Protein AF-A0A7S3GRZ5-F1 (afdb_monomer)

Organism: NCBI:txid89044

Sequence (220 aa):
MDITAHYLSSVPCAICAACLVFRLYGMKDIEGNQFLSKWFHVKDWVESEAEKVGRIVNRDTIMLVISAVIVLHIYVHTWALKNLVPRWTDVHDKHDEEVDYQTTSEHIPCNWFNANPIHVLRSKYMFEHKSPVVAYVVGREYLLQPVPELGCYYDMADTLLARKQGGHDKVQETWSDQLGLVRDSFHELKTDVLEKFGRPQSISGNSPDSPKSVDSAAKV

Foldseek 3Di:
DDPVVLLVVLQVVLVVQLVVLVVVLVCPVPPPPVPVVVVDPCVPVCVVVVVVVVVVDDPVCSVVVSVVSSVVSSVVSVVCVVPVVVVPDPPPPDPDPPDDLLVVLQQDLDDPQQCDVVNQCCQCPPVNPPDGAHHDDPPVSCPGDADVVRSHNHDPVVNVVCCVVVVVVVVVVVVVVVVVVVVVVVVVVVVVCCVVVDDPPPPPDDDDDDDDDDDDDDDD

pLDDT: mean 82.56, std 13.8, range [50.22, 97.75]

Mean predicted aligned error: 14.03 Å

Radius of gyration: 38.88 Å; Cα contacts (8 Å, |Δi|>4): 116; chains: 1; bounding 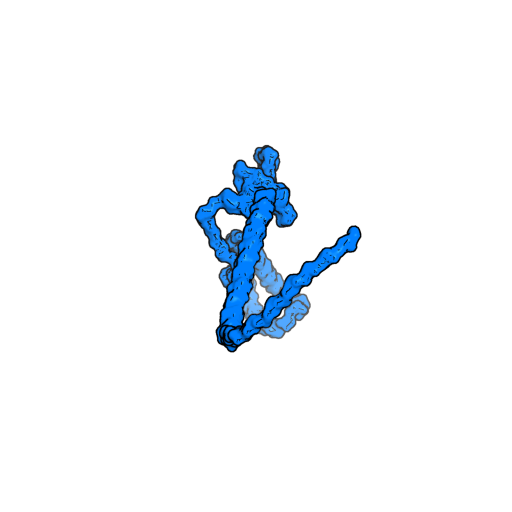box: 103×75×87 Å

Secondary structure (DSSP, 8-state):
--HHHHHHTHHHHHHHHHHHHHHHHHGGGSS-THHHHHH-S-HHHHHHHHHHHHHH--TTHHHHHHHHHHHHHHHHHHHHHHHTHHHH--------TTS-HHHHHHH-S--HHHH-HHHHHHHHHTS--SSPPPPP-TT-GGG---BGGGTB---HHHHHHHHHHHHHHHHHHHHHHHHHHHHHHHHHHHHHHHHHT----------PPPPP--------

Structure (mmCIF, N/CA/C/O backbone):
data_AF-A0A7S3GRZ5-F1
#
_entry.id   AF-A0A7S3GRZ5-F1
#
loop_
_atom_site.group_PDB
_atom_site.id
_atom_site.type_symbol
_atom_site.label_atom_id
_atom_site.label_alt_id
_atom_site.label_comp_id
_atom_site.label_asym_id
_atom_site.label_entity_id
_atom_site.label_seq_id
_atom_site.pdbx_PDB_ins_code
_atom_site.Cartn_x
_atom_site.Cartn_y
_atom_site.Cartn_z
_atom_site.occupancy
_atom_site.B_iso_or_equiv
_atom_site.auth_seq_id
_atom_site.auth_comp_id
_atom_site.auth_asym_id
_atom_site.auth_atom_id
_atom_site.pdbx_PDB_model_num
ATOM 1 N N . MET A 1 1 ? -5.067 2.971 1.620 1.00 53.31 1 MET A N 1
ATOM 2 C CA . MET A 1 1 ? -3.644 3.114 1.227 1.00 53.31 1 MET A CA 1
ATOM 3 C C . MET A 1 1 ? -3.525 4.306 0.303 1.00 53.31 1 MET A C 1
ATOM 5 O O . MET A 1 1 ? -4.340 4.423 -0.606 1.00 53.31 1 MET A O 1
ATOM 9 N N . ASP A 1 2 ? -2.537 5.170 0.521 1.00 76.88 2 ASP A N 1
ATOM 10 C CA . ASP A 1 2 ? -2.357 6.361 -0.305 1.00 76.88 2 ASP A CA 1
ATOM 11 C C . ASP A 1 2 ? -1.919 5.974 -1.718 1.00 76.88 2 ASP A C 1
ATOM 13 O O . ASP A 1 2 ? -0.801 5.507 -1.942 1.00 76.88 2 ASP A O 1
ATOM 17 N N . ILE A 1 3 ? -2.796 6.213 -2.693 1.00 81.50 3 ILE A N 1
ATOM 18 C CA . ILE A 1 3 ? -2.521 6.052 -4.129 1.00 81.50 3 ILE A CA 1
ATOM 19 C C . ILE A 1 3 ? -1.206 6.759 -4.510 1.00 81.50 3 ILE A C 1
ATOM 21 O O . ILE A 1 3 ? -0.409 6.247 -5.297 1.00 81.50 3 ILE A O 1
ATOM 25 N N . THR A 1 4 ? -0.938 7.908 -3.891 1.00 83.50 4 THR A N 1
ATOM 26 C CA . THR A 1 4 ? 0.296 8.683 -4.052 1.00 83.50 4 THR A CA 1
ATOM 27 C C . THR A 1 4 ? 1.544 7.899 -3.648 1.00 83.50 4 THR A C 1
ATOM 29 O O . THR A 1 4 ? 2.541 7.941 -4.365 1.00 83.50 4 THR A O 1
ATOM 32 N N . ALA A 1 5 ? 1.499 7.141 -2.548 1.00 85.94 5 ALA A N 1
ATOM 33 C CA . ALA A 1 5 ? 2.634 6.338 -2.097 1.00 85.94 5 ALA A CA 1
ATOM 34 C C . ALA A 1 5 ? 2.968 5.219 -3.098 1.00 85.94 5 ALA A C 1
ATOM 36 O O . ALA A 1 5 ? 4.142 4.965 -3.362 1.00 85.94 5 ALA A O 1
ATOM 37 N N . HIS A 1 6 ? 1.949 4.612 -3.719 1.00 85.94 6 HIS A N 1
ATOM 38 C CA . HIS A 1 6 ? 2.141 3.605 -4.771 1.00 85.94 6 HIS A CA 1
ATOM 39 C C . HIS A 1 6 ? 2.755 4.187 -6.052 1.00 85.94 6 HIS A C 1
ATOM 41 O O . HIS A 1 6 ? 3.512 3.506 -6.741 1.00 85.94 6 HIS A O 1
ATOM 47 N N . TYR A 1 7 ? 2.458 5.445 -6.387 1.00 88.94 7 TYR A N 1
ATOM 48 C CA . TYR A 1 7 ? 3.128 6.114 -7.504 1.00 88.94 7 TYR A CA 1
ATOM 49 C C . TYR A 1 7 ? 4.560 6.521 -7.146 1.00 88.94 7 TYR A C 1
ATOM 51 O O . TYR A 1 7 ? 5.465 6.339 -7.960 1.00 88.94 7 TYR A O 1
ATOM 59 N N . LEU A 1 8 ? 4.800 7.004 -5.924 1.00 90.38 8 LEU A N 1
ATOM 60 C CA . LEU A 1 8 ? 6.142 7.369 -5.461 1.00 90.38 8 LEU A CA 1
ATOM 61 C C . LEU A 1 8 ? 7.089 6.164 -5.392 1.00 90.38 8 LEU A C 1
ATOM 63 O O . LEU A 1 8 ? 8.269 6.304 -5.713 1.00 90.38 8 LEU A O 1
ATOM 67 N N . SER A 1 9 ? 6.584 4.973 -5.056 1.00 91.50 9 SER A N 1
ATOM 68 C CA . SER A 1 9 ? 7.396 3.751 -5.044 1.00 91.50 9 SER A CA 1
ATOM 69 C C . SER A 1 9 ? 7.837 3.286 -6.440 1.00 91.50 9 SER A C 1
ATOM 71 O O . SER A 1 9 ? 8.796 2.522 -6.535 1.00 91.50 9 SER A O 1
ATOM 73 N N . SER A 1 10 ? 7.227 3.793 -7.523 1.00 93.94 10 SER A N 1
ATOM 74 C CA . SER A 1 10 ? 7.633 3.470 -8.902 1.00 93.94 10 SER A CA 1
ATOM 75 C C . SER A 1 10 ? 8.933 4.164 -9.350 1.00 93.94 10 SER A C 1
ATOM 77 O O . SER A 1 10 ? 9.607 3.723 -10.282 1.00 93.94 10 SER A O 1
ATOM 79 N N . VAL A 1 11 ? 9.326 5.253 -8.681 1.00 93.94 11 VAL A N 1
ATOM 80 C CA . VAL A 1 11 ? 10.541 6.017 -9.012 1.00 93.94 11 VAL A CA 1
ATOM 81 C C . VAL A 1 11 ? 11.829 5.232 -8.716 1.00 93.94 11 VAL A C 1
ATOM 83 O O . VAL A 1 11 ? 12.646 5.092 -9.630 1.00 93.94 11 VAL A O 1
ATOM 86 N N . PRO A 1 12 ? 12.054 4.677 -7.505 1.00 96.31 12 PRO A N 1
ATOM 87 C CA . PRO A 1 12 ? 13.279 3.927 -7.225 1.00 96.31 12 PRO A CA 1
ATOM 88 C C . PRO A 1 12 ? 13.433 2.686 -8.113 1.00 96.31 12 PRO A C 1
ATOM 90 O O . PRO A 1 12 ? 14.546 2.397 -8.551 1.00 96.31 12 PRO A O 1
ATOM 93 N N . CYS A 1 13 ? 12.347 1.982 -8.455 1.00 95.56 13 CYS A N 1
ATOM 94 C CA . CYS A 1 13 ? 12.447 0.823 -9.345 1.00 95.56 13 CYS A CA 1
ATOM 95 C C . CYS A 1 13 ? 12.766 1.220 -10.796 1.00 95.56 13 CYS A C 1
ATOM 97 O O . CYS A 1 13 ? 13.568 0.541 -11.442 1.00 95.56 13 CYS A O 1
ATOM 99 N N . ALA A 1 14 ? 12.254 2.358 -11.281 1.00 95.81 14 ALA A N 1
ATOM 100 C CA . ALA A 1 14 ? 12.641 2.904 -12.581 1.00 95.81 14 ALA A CA 1
ATOM 101 C C . ALA A 1 14 ? 14.131 3.297 -12.623 1.00 95.81 14 ALA A C 1
ATOM 103 O O . ALA A 1 14 ? 14.812 3.028 -13.615 1.00 95.81 14 ALA A O 1
ATOM 104 N N . ILE A 1 15 ? 14.667 3.859 -11.531 1.00 95.38 15 ILE A N 1
ATOM 105 C CA . ILE A 1 15 ? 16.103 4.158 -11.400 1.00 95.38 15 ILE A CA 1
ATOM 106 C C . ILE A 1 15 ? 16.929 2.865 -11.425 1.00 95.38 15 ILE A C 1
ATOM 108 O O . ILE A 1 15 ? 17.913 2.785 -12.157 1.00 95.38 15 ILE A O 1
ATOM 112 N N . CYS A 1 16 ? 16.521 1.818 -10.699 1.00 95.25 16 CYS A N 1
ATOM 113 C CA . CYS A 1 16 ? 17.206 0.524 -10.755 1.00 95.25 16 CYS A CA 1
ATOM 114 C C . CYS A 1 16 ? 17.196 -0.079 -12.170 1.00 95.25 16 CYS A C 1
ATOM 116 O O . CYS A 1 16 ? 18.225 -0.584 -12.622 1.00 95.25 16 CYS A O 1
ATOM 118 N N . ALA A 1 17 ? 16.075 0.015 -12.894 1.00 93.62 17 ALA A N 1
ATOM 119 C CA . ALA A 1 17 ? 15.980 -0.430 -14.285 1.00 93.62 17 ALA A CA 1
ATOM 120 C C . ALA A 1 17 ? 16.931 0.357 -15.207 1.00 93.62 17 ALA A C 1
ATOM 122 O O . ALA A 1 17 ? 17.642 -0.239 -16.018 1.00 93.62 17 ALA A O 1
ATOM 123 N N . ALA A 1 18 ? 17.021 1.677 -15.031 1.00 94.75 18 ALA A N 1
ATOM 124 C CA . ALA A 1 18 ? 17.989 2.522 -15.728 1.00 94.75 18 ALA A CA 1
ATOM 125 C C . ALA A 1 18 ? 19.443 2.125 -15.435 1.00 94.75 18 ALA A C 1
ATOM 127 O O . ALA A 1 18 ? 20.248 1.993 -16.359 1.00 94.75 18 ALA A O 1
ATOM 128 N N . CYS A 1 19 ? 19.780 1.880 -14.164 1.00 94.44 19 CYS A N 1
ATOM 129 C CA . CYS A 1 19 ? 21.110 1.419 -13.768 1.00 94.44 19 CYS A CA 1
ATOM 130 C C . CYS A 1 19 ? 21.457 0.064 -14.395 1.00 94.44 19 CYS A C 1
ATOM 132 O O . CYS A 1 19 ? 22.605 -0.144 -14.789 1.00 94.44 19 CYS A O 1
ATOM 134 N N . LEU A 1 20 ? 20.483 -0.844 -14.522 1.00 90.62 20 LEU A N 1
ATOM 135 C CA . LEU A 1 20 ? 20.681 -2.117 -15.214 1.00 90.62 20 LEU A CA 1
ATOM 136 C C . LEU A 1 20 ? 20.999 -1.899 -16.694 1.00 90.62 20 LEU A C 1
ATOM 138 O O . LEU A 1 20 ? 21.983 -2.451 -17.172 1.00 90.62 20 LEU A O 1
ATOM 142 N N . VAL A 1 21 ? 20.248 -1.050 -17.401 1.00 90.38 21 VAL A N 1
ATOM 143 C CA . VAL A 1 21 ? 20.526 -0.731 -18.815 1.00 90.38 21 VAL A CA 1
ATOM 144 C C . VAL A 1 21 ? 21.911 -0.108 -18.989 1.00 90.38 21 VAL A C 1
ATOM 146 O O . VAL A 1 21 ? 22.671 -0.531 -19.861 1.00 90.38 21 VAL A O 1
ATOM 149 N N . PHE A 1 22 ? 22.277 0.845 -18.130 1.00 90.62 22 PHE A N 1
ATOM 150 C CA . PHE A 1 22 ? 23.605 1.459 -18.153 1.00 90.62 22 PHE A CA 1
ATOM 151 C C . PHE A 1 22 ? 24.718 0.431 -17.905 1.00 90.62 22 PHE A C 1
ATOM 153 O O . PHE A 1 22 ? 25.728 0.415 -18.609 1.00 90.62 22 PHE A O 1
ATOM 160 N N . ARG A 1 23 ? 24.517 -0.478 -16.942 1.00 88.25 23 ARG A N 1
ATOM 161 C CA . ARG A 1 23 ? 25.468 -1.555 -16.646 1.00 88.25 23 ARG A CA 1
ATOM 162 C C . ARG A 1 23 ? 25.601 -2.534 -17.813 1.00 88.25 23 ARG A C 1
ATOM 164 O O . ARG A 1 23 ? 26.718 -2.912 -18.147 1.00 88.25 23 ARG A O 1
ATOM 171 N N . LEU A 1 24 ? 24.490 -2.908 -18.450 1.00 81.75 24 LEU A N 1
ATOM 172 C CA . LEU A 1 24 ? 24.480 -3.769 -19.637 1.00 81.75 24 LEU A CA 1
ATOM 173 C C . LEU A 1 24 ? 25.222 -3.131 -20.814 1.00 81.75 24 LEU A C 1
ATOM 175 O O . LEU A 1 24 ? 25.921 -3.826 -21.545 1.00 81.75 24 LEU A O 1
ATOM 179 N N . TYR A 1 25 ? 25.105 -1.812 -20.975 1.00 85.25 25 TYR A N 1
ATOM 180 C CA . TYR A 1 25 ? 25.862 -1.071 -21.979 1.00 85.25 25 TYR A CA 1
ATOM 181 C C . TYR A 1 25 ? 27.369 -1.106 -21.697 1.00 85.25 25 TYR A C 1
ATOM 183 O O . TYR A 1 25 ? 28.137 -1.461 -22.585 1.00 85.25 25 TYR A O 1
ATOM 191 N N . GLY A 1 26 ? 27.795 -0.824 -20.460 1.00 84.56 26 GLY A N 1
ATOM 192 C CA . GLY A 1 26 ? 29.217 -0.843 -20.09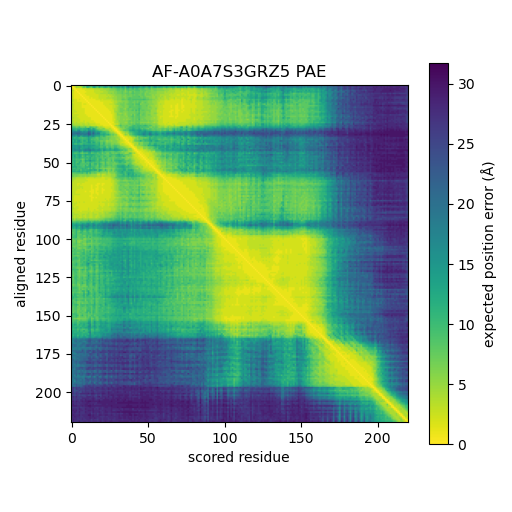0 1.00 84.56 26 GLY A CA 1
ATOM 193 C C . GLY A 1 26 ? 29.878 -2.225 -20.183 1.00 84.56 26 GLY A C 1
ATOM 194 O O . GLY A 1 26 ? 31.092 -2.317 -20.332 1.00 84.56 26 GLY A O 1
ATOM 195 N N . MET A 1 27 ? 29.093 -3.304 -20.128 1.00 75.62 27 MET A N 1
ATOM 196 C CA . MET A 1 27 ? 29.594 -4.674 -20.281 1.00 75.62 27 MET A CA 1
ATOM 197 C C . MET A 1 27 ? 29.835 -5.089 -21.740 1.00 75.62 27 MET A C 1
ATOM 199 O O . MET A 1 27 ? 30.438 -6.134 -21.952 1.00 75.62 27 MET A O 1
ATOM 203 N N . LYS A 1 28 ? 29.407 -4.306 -22.743 1.00 68.50 28 LYS A N 1
ATOM 204 C CA . LYS A 1 28 ? 29.616 -4.658 -24.161 1.00 68.50 28 LYS A CA 1
ATOM 205 C C . LYS A 1 28 ? 31.080 -4.632 -24.606 1.00 68.50 28 LYS A C 1
ATOM 207 O O . LYS A 1 28 ? 31.424 -5.393 -25.501 1.00 68.50 28 LYS A O 1
ATOM 212 N N . ASP A 1 29 ? 31.922 -3.814 -23.977 1.00 67.44 29 ASP A N 1
ATOM 213 C CA . ASP A 1 29 ? 33.340 -3.680 -24.353 1.00 67.44 29 ASP A CA 1
ATOM 214 C C . ASP A 1 29 ? 34.252 -4.726 -23.691 1.00 67.44 29 ASP A C 1
ATOM 216 O O . ASP A 1 29 ? 35.427 -4.843 -24.033 1.00 67.44 29 ASP A O 1
ATOM 220 N N . ILE A 1 30 ? 33.728 -5.506 -22.744 1.00 66.19 30 ILE A N 1
ATOM 221 C CA . ILE A 1 30 ? 34.483 -6.538 -22.036 1.00 66.19 30 ILE A CA 1
ATOM 222 C C . ILE A 1 30 ? 33.896 -7.880 -22.473 1.00 66.19 30 ILE A C 1
ATOM 224 O O . ILE A 1 30 ? 32.739 -8.153 -22.184 1.00 66.19 30 ILE A O 1
ATOM 228 N N . GLU A 1 31 ? 34.693 -8.731 -23.127 1.00 65.81 31 GLU A N 1
ATOM 229 C CA . GLU A 1 31 ? 34.403 -10.099 -23.629 1.00 65.81 31 GLU A CA 1
ATOM 230 C C . GLU A 1 31 ? 33.681 -11.073 -22.648 1.00 65.81 31 GLU A C 1
ATOM 232 O O . GLU A 1 31 ? 33.431 -12.237 -22.959 1.00 65.81 31 GLU A O 1
ATOM 237 N N . GLY A 1 32 ? 33.307 -10.630 -21.447 1.00 57.31 32 GLY A N 1
ATOM 238 C CA . GLY A 1 32 ? 32.668 -11.390 -20.380 1.00 57.31 32 GLY A CA 1
ATOM 239 C C . GLY A 1 32 ? 31.138 -11.304 -20.345 1.00 57.31 32 GLY A C 1
ATOM 240 O O . GLY A 1 32 ? 30.568 -10.924 -19.325 1.00 57.31 32 GLY A O 1
ATOM 241 N N . ASN A 1 33 ? 30.444 -11.762 -21.391 1.00 58.91 33 ASN A N 1
ATOM 242 C CA . ASN A 1 33 ? 28.983 -11.984 -21.355 1.00 58.91 33 ASN A CA 1
ATOM 243 C C . ASN A 1 33 ? 28.572 -13.334 -20.712 1.00 58.91 33 ASN A C 1
ATOM 245 O O . ASN A 1 33 ? 27.430 -13.792 -20.843 1.00 58.91 33 ASN A O 1
ATOM 249 N N . GLN A 1 34 ? 29.480 -13.992 -19.979 1.00 67.00 34 GLN A N 1
ATOM 250 C CA . GLN A 1 34 ? 29.225 -15.302 -19.360 1.00 67.00 34 GLN A CA 1
ATOM 251 C C . GLN A 1 34 ? 28.130 -15.273 -18.279 1.00 67.00 34 GLN A C 1
ATOM 253 O O . GLN A 1 34 ? 27.494 -16.292 -18.027 1.00 67.00 34 GLN A O 1
ATOM 258 N N . PHE A 1 35 ? 27.880 -14.126 -17.639 1.00 69.38 35 PHE A N 1
ATOM 259 C CA . PHE A 1 35 ? 26.892 -14.042 -16.559 1.00 69.38 35 PHE A CA 1
ATOM 260 C C . PHE A 1 35 ? 25.441 -14.051 -17.074 1.00 69.38 35 PHE A C 1
ATOM 262 O O . PHE A 1 35 ? 24.624 -14.841 -16.606 1.00 69.38 35 PHE A O 1
ATOM 269 N N . LEU A 1 36 ? 25.120 -13.213 -18.066 1.00 63.28 36 LEU A N 1
ATOM 270 C CA . LEU A 1 36 ? 23.757 -13.093 -18.608 1.00 63.28 36 LEU A CA 1
ATOM 271 C C . LEU A 1 36 ? 23.340 -14.306 -19.433 1.00 63.28 36 LEU A C 1
ATOM 273 O O . LEU A 1 36 ? 22.213 -14.780 -19.295 1.00 63.28 36 LEU A O 1
ATOM 277 N N . SER A 1 37 ? 24.268 -14.846 -20.226 1.00 65.31 37 SER A N 1
ATOM 278 C CA . SER A 1 37 ? 24.033 -16.057 -21.021 1.00 65.31 37 SER A CA 1
ATOM 279 C C . SER A 1 37 ? 23.715 -17.288 -20.165 1.00 65.31 37 SER A C 1
ATOM 281 O O . SER A 1 37 ? 23.098 -18.226 -20.660 1.00 65.31 37 SER A O 1
ATOM 283 N N . LYS A 1 38 ? 24.092 -17.282 -18.879 1.00 71.69 38 LYS A N 1
ATOM 284 C CA . LYS A 1 38 ? 23.789 -18.360 -17.931 1.00 71.69 38 LYS A CA 1
ATOM 285 C C . LYS A 1 38 ? 22.419 -18.215 -17.259 1.00 71.69 38 LYS A C 1
ATOM 287 O O . LYS A 1 38 ? 21.852 -19.213 -16.833 1.00 71.69 38 LYS A O 1
ATOM 292 N N . TRP A 1 39 ? 21.905 -16.990 -17.134 1.00 69.50 39 TRP A N 1
ATOM 293 C CA . TRP A 1 39 ? 20.664 -16.697 -16.404 1.00 69.50 39 TRP A CA 1
ATOM 294 C C . TRP A 1 39 ? 19.419 -16.710 -17.290 1.00 69.50 39 TRP A C 1
ATOM 296 O O . TRP A 1 39 ? 18.346 -17.099 -16.837 1.00 69.50 39 TRP A O 1
ATOM 306 N N . PHE A 1 40 ? 19.554 -16.322 -18.558 1.00 66.81 40 PHE A N 1
ATOM 307 C CA . PHE A 1 40 ? 18.450 -16.345 -19.507 1.00 66.81 40 PHE A CA 1
ATOM 308 C C . PHE A 1 40 ? 18.755 -17.344 -20.621 1.00 66.81 40 PHE A C 1
ATOM 310 O O . PHE A 1 40 ? 19.543 -17.065 -21.518 1.00 66.81 40 PHE A O 1
ATOM 317 N N . HIS A 1 41 ? 18.038 -18.472 -20.635 1.00 65.06 41 HIS A N 1
ATOM 318 C CA . HIS A 1 41 ? 17.949 -19.389 -21.786 1.00 65.06 41 HIS A CA 1
ATOM 319 C C . HIS A 1 41 ? 17.291 -18.746 -23.032 1.00 65.06 41 HIS A C 1
ATOM 321 O O . HIS A 1 41 ? 16.921 -19.431 -23.975 1.00 65.06 41 HIS A O 1
ATOM 327 N N . VAL A 1 42 ? 17.156 -17.419 -23.059 1.00 64.25 42 VAL A N 1
ATOM 328 C CA . VAL A 1 42 ? 16.628 -16.606 -24.164 1.00 64.25 42 VAL A CA 1
ATOM 329 C C . VAL A 1 42 ? 17.786 -16.092 -25.035 1.00 64.25 42 VAL A C 1
ATOM 331 O O . VAL A 1 42 ? 17.740 -14.994 -25.583 1.00 64.25 42 VAL A O 1
ATOM 334 N N . LYS A 1 43 ? 18.874 -16.864 -25.106 1.00 64.06 43 LYS A N 1
ATOM 335 C CA . LYS A 1 43 ? 20.152 -16.442 -25.682 1.00 64.06 43 LYS A CA 1
ATOM 336 C C . LYS A 1 43 ? 20.011 -16.091 -27.166 1.00 64.06 43 LYS A C 1
ATOM 338 O O . LYS A 1 43 ? 20.369 -14.991 -27.566 1.00 64.06 43 LYS A O 1
ATOM 343 N N . ASP A 1 44 ? 19.361 -16.960 -27.932 1.00 73.12 44 ASP A N 1
ATOM 344 C CA . ASP A 1 44 ? 19.334 -16.839 -29.393 1.00 73.12 44 ASP A CA 1
ATOM 345 C C . ASP A 1 44 ? 18.435 -15.686 -29.876 1.00 73.12 44 ASP A C 1
ATOM 347 O O . ASP A 1 44 ? 18.771 -14.967 -30.817 1.00 73.12 44 ASP A O 1
ATOM 351 N N . TRP A 1 45 ? 17.304 -15.452 -29.199 1.00 69.44 45 TRP A N 1
ATOM 352 C CA . TRP A 1 45 ? 16.400 -14.350 -29.546 1.00 69.44 45 TRP A CA 1
ATOM 353 C C . TRP A 1 45 ? 16.985 -12.993 -29.143 1.00 69.44 45 TRP A C 1
ATOM 355 O O . TRP A 1 45 ? 16.996 -12.061 -29.951 1.00 69.44 45 TRP A O 1
ATOM 365 N N . VAL A 1 46 ? 17.531 -12.895 -27.923 1.00 67.06 46 VAL A N 1
ATOM 366 C CA . VAL A 1 46 ? 18.121 -11.648 -27.422 1.00 67.06 46 VAL A CA 1
ATOM 367 C C . VAL A 1 46 ? 19.372 -11.284 -28.205 1.00 67.06 46 VAL A C 1
ATOM 369 O O . VAL A 1 46 ? 19.538 -10.111 -28.502 1.00 67.06 46 VAL A O 1
ATOM 372 N N . GLU A 1 47 ? 20.224 -12.238 -28.588 1.00 70.06 47 GLU A N 1
ATOM 373 C CA . GLU A 1 47 ? 21.420 -11.942 -29.389 1.00 70.06 47 GLU A CA 1
ATOM 374 C C . GLU A 1 47 ? 21.051 -11.351 -30.759 1.00 70.06 47 GLU A C 1
ATOM 376 O O . GLU A 1 47 ? 21.612 -10.323 -31.145 1.00 70.06 47 GLU A O 1
ATOM 381 N N . SER A 1 48 ? 20.033 -11.904 -31.435 1.00 74.88 48 SER A N 1
ATOM 382 C CA . SER A 1 48 ? 19.597 -11.418 -32.756 1.00 74.88 48 SER A CA 1
ATOM 383 C C . SER A 1 48 ? 19.051 -9.981 -32.742 1.00 74.88 48 SER A C 1
ATOM 385 O O . SER A 1 48 ? 19.260 -9.215 -33.688 1.00 74.88 48 SER A O 1
ATOM 387 N N . GLU A 1 49 ? 18.384 -9.582 -31.657 1.00 74.06 49 GLU A N 1
ATOM 388 C CA . GLU A 1 49 ? 17.840 -8.232 -31.497 1.00 74.06 49 GLU A CA 1
ATOM 389 C C . GLU A 1 49 ? 18.851 -7.282 -30.836 1.00 74.06 49 GLU A C 1
ATOM 391 O O . GLU A 1 49 ? 18.949 -6.114 -31.214 1.00 74.06 49 GLU A O 1
ATOM 396 N N . ALA A 1 50 ? 19.687 -7.769 -29.917 1.00 67.38 50 ALA A N 1
ATOM 397 C CA . ALA A 1 50 ? 20.729 -6.981 -29.259 1.00 67.38 50 ALA A CA 1
ATOM 398 C C . ALA A 1 50 ? 21.833 -6.543 -30.225 1.00 67.38 50 ALA A C 1
ATOM 400 O O . ALA A 1 50 ? 22.429 -5.481 -30.015 1.00 67.38 50 ALA A O 1
ATOM 401 N N . GLU A 1 51 ? 22.095 -7.311 -31.284 1.00 70.31 51 GLU A N 1
ATOM 402 C CA . GLU A 1 51 ? 23.046 -6.939 -32.333 1.00 70.31 51 GLU A CA 1
ATOM 403 C C . GLU A 1 51 ? 22.503 -5.804 -33.225 1.00 70.31 51 GLU A C 1
ATOM 405 O O . GLU A 1 51 ? 23.243 -4.892 -33.611 1.00 70.31 51 GLU A O 1
ATOM 410 N N . LYS A 1 52 ? 21.190 -5.798 -33.498 1.00 74.31 52 LYS A N 1
ATOM 411 C CA . LYS A 1 52 ? 20.514 -4.689 -34.196 1.00 74.31 52 LYS A CA 1
ATOM 412 C C . LYS A 1 52 ? 20.464 -3.443 -33.319 1.00 74.31 52 LYS A C 1
ATOM 414 O O . LYS A 1 52 ? 20.841 -2.363 -33.764 1.00 74.31 52 LYS A O 1
ATOM 419 N N . VAL A 1 53 ? 20.068 -3.604 -32.055 1.00 70.62 53 VAL A N 1
ATOM 420 C CA . VAL A 1 53 ? 20.007 -2.511 -31.076 1.00 70.62 53 VAL A CA 1
ATOM 421 C C . VAL A 1 53 ? 21.406 -1.957 -30.808 1.00 70.62 53 VAL A C 1
ATOM 423 O O . VAL A 1 53 ? 21.587 -0.748 -30.754 1.00 70.62 53 VAL A O 1
ATOM 426 N N . GLY A 1 54 ? 22.424 -2.815 -30.708 1.00 69.50 54 GLY A N 1
ATOM 427 C CA . GLY A 1 54 ? 23.802 -2.423 -30.423 1.00 69.50 54 GLY A CA 1
ATOM 428 C C . GLY A 1 54 ? 24.438 -1.527 -31.472 1.00 69.50 54 GLY A C 1
ATOM 429 O O . GLY A 1 54 ? 25.171 -0.620 -31.096 1.00 69.50 54 GLY A O 1
ATOM 430 N N . ARG A 1 55 ? 24.094 -1.710 -32.750 1.00 71.44 55 ARG A N 1
ATOM 431 C CA . ARG A 1 55 ? 24.531 -0.809 -33.827 1.00 71.44 55 ARG A CA 1
ATOM 432 C C . ARG A 1 55 ? 23.924 0.592 -33.740 1.00 71.44 55 ARG A C 1
ATOM 434 O O . ARG A 1 55 ? 24.471 1.517 -34.328 1.00 71.44 55 ARG A O 1
ATOM 441 N N . ILE A 1 56 ? 22.814 0.752 -33.022 1.00 68.31 56 ILE A N 1
ATOM 442 C CA . ILE A 1 56 ? 22.091 2.023 -32.895 1.00 68.31 56 ILE A CA 1
ATOM 443 C C . ILE A 1 56 ? 22.530 2.792 -31.636 1.00 68.31 56 ILE A C 1
ATOM 445 O O . ILE A 1 56 ? 22.336 4.005 -31.562 1.00 68.31 56 ILE A O 1
ATOM 449 N N . VAL A 1 57 ? 23.162 2.129 -30.658 1.00 75.44 57 VAL A N 1
ATOM 450 C CA . VAL A 1 57 ? 23.540 2.768 -29.388 1.00 75.44 57 VAL A CA 1
ATOM 451 C C . VAL A 1 57 ? 24.903 3.460 -29.486 1.00 75.44 57 VAL A C 1
ATOM 453 O O . VAL A 1 57 ? 25.926 2.929 -29.065 1.00 75.44 57 VAL A O 1
ATOM 456 N N . ASN A 1 58 ? 24.906 4.684 -30.005 1.00 85.44 58 ASN A N 1
ATOM 457 C CA . ASN A 1 58 ? 26.004 5.635 -29.832 1.00 85.44 58 ASN A CA 1
ATOM 458 C C . ASN A 1 58 ? 26.036 6.204 -28.403 1.00 85.44 58 ASN A C 1
ATOM 460 O O . ASN A 1 58 ? 25.011 6.256 -27.712 1.00 85.44 58 ASN A O 1
ATOM 464 N N . ARG A 1 59 ? 27.194 6.742 -27.998 1.00 83.44 59 ARG A N 1
ATOM 465 C CA . ARG A 1 59 ? 27.387 7.417 -26.700 1.00 83.44 59 ARG A CA 1
ATOM 466 C C . ARG A 1 59 ? 26.366 8.526 -26.432 1.00 83.44 59 ARG A C 1
ATOM 468 O O . ARG A 1 59 ? 25.980 8.705 -25.288 1.00 83.44 59 ARG A O 1
ATOM 475 N N . ASP A 1 60 ? 25.894 9.226 -27.459 1.00 85.62 60 ASP A N 1
ATOM 476 C CA . ASP A 1 60 ? 24.886 10.281 -27.283 1.00 85.62 60 ASP A CA 1
ATOM 477 C C . ASP A 1 60 ? 23.467 9.706 -27.144 1.00 85.62 60 ASP A C 1
ATOM 479 O O . ASP A 1 60 ? 22.619 10.249 -26.438 1.00 85.62 60 ASP A O 1
ATOM 483 N N . THR A 1 61 ? 23.211 8.547 -27.755 1.00 89.94 61 THR A N 1
ATOM 484 C CA . THR A 1 61 ? 21.897 7.887 -27.716 1.00 89.94 61 THR A CA 1
ATOM 485 C C . THR A 1 61 ? 21.651 7.104 -26.426 1.00 89.94 61 THR A C 1
ATOM 487 O O . THR A 1 61 ? 20.495 6.878 -26.077 1.00 89.94 61 THR A O 1
ATOM 490 N N . ILE A 1 62 ? 22.699 6.732 -25.674 1.00 90.56 62 ILE A N 1
ATOM 491 C CA . ILE A 1 62 ? 22.555 5.973 -24.417 1.00 90.56 62 ILE A CA 1
ATOM 492 C C . ILE A 1 62 ? 21.687 6.716 -23.397 1.00 90.56 62 ILE A C 1
ATOM 494 O O . ILE A 1 62 ? 20.838 6.107 -22.750 1.00 90.56 62 ILE A O 1
ATOM 498 N N . MET A 1 63 ? 21.849 8.038 -23.294 1.00 92.38 63 MET A N 1
ATOM 499 C CA . MET A 1 63 ? 21.086 8.863 -22.358 1.00 92.38 63 MET A CA 1
ATOM 500 C C . MET A 1 63 ? 19.605 8.863 -22.737 1.00 92.38 63 MET A C 1
ATOM 502 O O . MET A 1 63 ? 18.755 8.690 -21.868 1.00 92.38 63 MET A O 1
ATOM 506 N N . LEU A 1 64 ? 19.300 8.952 -24.037 1.00 93.06 64 LEU A N 1
ATOM 507 C CA . LEU A 1 64 ? 17.930 8.859 -24.543 1.00 93.06 64 LEU A CA 1
ATOM 508 C C . LEU A 1 64 ? 17.314 7.483 -24.272 1.00 93.06 64 LEU A C 1
ATOM 510 O O . LEU A 1 64 ? 16.167 7.413 -23.839 1.00 93.06 64 LEU A O 1
ATOM 514 N N . VAL A 1 65 ? 18.070 6.397 -24.472 1.00 92.12 65 VAL A N 1
ATOM 515 C CA . VAL A 1 65 ? 17.604 5.030 -24.184 1.00 92.12 65 VAL A CA 1
ATOM 516 C C . VAL A 1 65 ? 17.304 4.864 -22.695 1.00 92.12 65 VAL A C 1
ATOM 518 O O . VAL A 1 65 ? 16.244 4.353 -22.343 1.00 92.12 65 VAL A O 1
ATOM 521 N N . ILE A 1 66 ? 18.189 5.334 -21.812 1.00 94.38 66 ILE A N 1
ATOM 522 C CA . ILE A 1 66 ? 17.980 5.270 -20.360 1.00 94.38 66 ILE A CA 1
ATOM 523 C C . ILE A 1 66 ? 16.733 6.064 -19.957 1.00 94.38 66 ILE A C 1
ATOM 525 O O . ILE A 1 66 ? 15.879 5.538 -19.241 1.00 94.38 66 ILE A O 1
ATOM 529 N N . SER A 1 67 ? 16.587 7.300 -20.446 1.00 95.38 67 SER A N 1
ATOM 530 C CA . SER A 1 67 ? 15.392 8.111 -20.194 1.00 95.38 67 SER A CA 1
ATOM 531 C C . SER A 1 67 ? 14.119 7.430 -20.707 1.00 95.38 67 SER A C 1
ATOM 533 O O . SER A 1 67 ? 13.118 7.400 -19.992 1.00 95.38 67 SER A O 1
ATOM 535 N N . ALA A 1 68 ? 14.160 6.824 -21.897 1.00 95.06 68 ALA A N 1
ATOM 536 C CA . ALA A 1 68 ? 13.033 6.084 -22.458 1.00 95.06 68 ALA A CA 1
ATOM 537 C C . ALA A 1 68 ? 12.660 4.863 -21.603 1.00 95.06 68 ALA A C 1
ATOM 539 O O . ALA A 1 68 ? 11.475 4.635 -21.366 1.00 95.06 68 ALA A O 1
ATOM 540 N N . VAL A 1 69 ? 13.641 4.116 -21.080 1.00 95.12 69 VAL A N 1
ATOM 541 C CA . VAL A 1 69 ? 13.390 2.985 -20.169 1.00 95.12 69 VAL A CA 1
ATOM 542 C C . VAL A 1 69 ? 12.745 3.447 -18.865 1.00 95.12 69 VAL A C 1
ATOM 544 O O . VAL A 1 69 ? 11.812 2.795 -18.404 1.00 95.12 69 VAL A O 1
ATOM 547 N N . ILE A 1 70 ? 13.177 4.575 -18.289 1.00 96.38 70 ILE A N 1
ATOM 548 C CA . ILE A 1 70 ? 12.554 5.139 -17.078 1.00 96.38 70 ILE A CA 1
ATOM 549 C C . ILE A 1 70 ? 11.082 5.466 -17.341 1.00 96.38 70 ILE A C 1
ATOM 551 O O . ILE A 1 70 ? 10.211 5.029 -16.589 1.00 96.38 70 ILE A O 1
ATOM 555 N N . VAL A 1 71 ? 10.794 6.195 -18.425 1.00 97.31 71 VAL A N 1
ATOM 556 C CA . VAL A 1 71 ? 9.420 6.582 -18.788 1.00 97.31 71 VAL A CA 1
ATOM 557 C C . VAL A 1 71 ? 8.563 5.348 -19.069 1.00 97.31 71 VAL A C 1
ATOM 559 O O . VAL A 1 71 ? 7.452 5.250 -18.549 1.00 97.31 71 VAL A O 1
ATOM 562 N N . LEU A 1 72 ? 9.085 4.382 -19.831 1.00 96.44 72 LEU A N 1
ATOM 563 C CA . LEU A 1 72 ? 8.400 3.125 -20.125 1.00 96.44 72 LEU A CA 1
ATOM 564 C C . LEU A 1 72 ? 8.116 2.330 -18.846 1.00 96.44 72 LEU A C 1
ATOM 566 O O . LEU A 1 72 ? 7.014 1.816 -18.684 1.00 96.44 72 LEU A O 1
ATOM 570 N N . HIS A 1 73 ? 9.075 2.248 -17.924 1.00 96.56 73 HIS A N 1
ATOM 571 C CA . HIS A 1 73 ? 8.907 1.527 -16.666 1.00 96.56 73 HIS A CA 1
ATOM 572 C C . HIS A 1 73 ? 7.832 2.174 -15.786 1.00 96.56 73 HIS A C 1
ATOM 574 O O . HIS A 1 73 ? 6.941 1.475 -15.309 1.00 96.56 73 HIS A O 1
ATOM 580 N N . ILE A 1 74 ? 7.860 3.503 -15.626 1.00 95.81 74 ILE A N 1
ATOM 581 C CA . ILE A 1 74 ? 6.822 4.245 -14.893 1.00 95.81 74 ILE A CA 1
ATOM 582 C C . ILE A 1 74 ? 5.458 4.038 -15.564 1.00 95.81 74 ILE A C 1
ATOM 584 O O . ILE A 1 74 ? 4.467 3.767 -14.885 1.00 95.81 74 ILE A O 1
ATOM 588 N N . TYR A 1 75 ? 5.391 4.096 -16.897 1.00 97.31 75 TYR A N 1
ATOM 589 C CA . TYR A 1 75 ? 4.157 3.845 -17.640 1.00 97.31 75 TYR A CA 1
ATOM 590 C C . TYR A 1 75 ? 3.612 2.431 -17.397 1.00 97.31 75 TYR A C 1
ATOM 592 O O . TYR A 1 75 ? 2.456 2.283 -17.014 1.00 97.31 75 TYR A O 1
ATOM 600 N N . VAL A 1 76 ? 4.441 1.392 -17.538 1.00 96.19 76 VAL A N 1
ATOM 601 C CA . VAL A 1 76 ? 4.040 -0.002 -17.285 1.00 96.19 76 VAL A CA 1
ATOM 602 C C . VAL A 1 76 ? 3.604 -0.191 -15.832 1.00 96.19 76 VAL A C 1
ATOM 604 O O . VAL A 1 76 ? 2.582 -0.826 -15.578 1.00 96.19 76 VAL A O 1
ATOM 607 N N . HIS A 1 77 ? 4.321 0.404 -14.878 1.00 94.06 77 HIS A N 1
ATOM 608 C CA . HIS A 1 77 ? 3.983 0.327 -13.460 1.00 94.06 77 HIS A CA 1
ATOM 609 C C . HIS A 1 77 ? 2.642 1.012 -13.160 1.00 94.06 77 HIS A C 1
ATOM 611 O O . HIS A 1 77 ? 1.780 0.436 -12.501 1.00 94.06 77 HIS A O 1
ATOM 617 N N . THR A 1 78 ? 2.419 2.223 -13.679 1.00 94.19 78 THR A N 1
ATOM 618 C CA . THR A 1 78 ? 1.138 2.936 -13.517 1.00 94.19 78 THR A CA 1
ATOM 619 C C . THR A 1 78 ? -0.016 2.218 -14.216 1.00 94.19 78 THR A C 1
ATOM 621 O O . THR A 1 78 ? -1.117 2.151 -13.668 1.00 94.19 78 THR A O 1
ATOM 624 N N . TRP A 1 79 ? 0.228 1.626 -15.387 1.00 96.25 79 TRP A N 1
ATOM 625 C CA . TRP A 1 79 ? -0.747 0.802 -16.096 1.00 96.25 79 TRP A CA 1
ATOM 626 C C . TRP A 1 79 ? -1.122 -0.450 -15.296 1.00 96.25 79 TRP A C 1
ATOM 628 O O . TRP A 1 79 ? -2.312 -0.745 -15.161 1.00 96.25 79 TRP A O 1
ATOM 638 N N . ALA A 1 80 ? -0.137 -1.141 -14.715 1.00 93.94 80 ALA A N 1
ATOM 639 C CA . ALA A 1 80 ? -0.363 -2.291 -13.848 1.00 93.94 80 ALA A CA 1
ATOM 640 C C . ALA A 1 80 ? -1.155 -1.891 -12.593 1.00 93.94 80 ALA A C 1
ATOM 642 O O . ALA A 1 80 ? -2.150 -2.533 -12.271 1.00 93.94 80 ALA A O 1
ATOM 643 N N . LEU A 1 81 ? -0.805 -0.780 -11.938 1.00 90.94 81 LEU A N 1
ATOM 644 C CA . LEU A 1 81 ? -1.565 -0.274 -10.790 1.00 90.94 81 LEU A CA 1
ATOM 645 C C . LEU A 1 81 ? -3.021 0.064 -11.146 1.00 90.94 81 LEU A C 1
ATOM 647 O O . LEU A 1 81 ? -3.912 -0.189 -10.345 1.00 90.94 81 LEU A O 1
ATOM 651 N N . LYS A 1 82 ? -3.289 0.601 -12.342 1.00 91.50 82 LYS A N 1
ATOM 652 C CA . LYS A 1 82 ? -4.656 0.951 -12.764 1.00 91.50 82 LYS A CA 1
ATOM 653 C C . LYS A 1 82 ? -5.499 -0.240 -13.216 1.00 91.50 82 LYS A C 1
ATOM 655 O O . LYS A 1 82 ? -6.707 -0.204 -13.031 1.00 91.50 82 LYS A O 1
ATOM 660 N N . ASN A 1 83 ? -4.903 -1.259 -13.835 1.00 94.06 83 ASN A N 1
ATOM 661 C CA . ASN A 1 83 ? -5.661 -2.350 -14.467 1.00 94.06 83 ASN A CA 1
ATOM 662 C C . ASN A 1 83 ? -5.574 -3.683 -13.717 1.00 94.06 83 ASN A C 1
ATOM 664 O O . ASN A 1 83 ? -6.501 -4.488 -13.797 1.00 94.06 83 ASN A O 1
ATOM 668 N N . LEU A 1 84 ? -4.458 -3.941 -13.033 1.00 92.31 84 LEU A N 1
ATOM 669 C CA . LEU A 1 84 ? -4.201 -5.209 -12.352 1.00 92.31 84 LEU A CA 1
ATOM 670 C C . LEU A 1 84 ? -4.677 -5.165 -10.900 1.00 92.31 84 LEU A C 1
ATOM 672 O O . LEU A 1 84 ? -5.352 -6.089 -10.460 1.00 92.31 84 LEU A O 1
ATOM 676 N N . VAL A 1 85 ? -4.393 -4.074 -10.179 1.00 89.62 85 VAL A N 1
ATOM 677 C CA . VAL A 1 85 ? -4.761 -3.946 -8.756 1.00 89.62 85 VAL A CA 1
ATOM 678 C C . VAL A 1 85 ? -6.277 -3.989 -8.539 1.00 89.62 85 VAL A C 1
ATOM 680 O O . VAL A 1 85 ? -6.707 -4.794 -7.717 1.00 89.62 85 VAL A O 1
ATOM 683 N N . PRO A 1 86 ? -7.121 -3.253 -9.293 1.00 87.56 86 PRO A N 1
ATOM 684 C CA . PRO A 1 86 ? -8.570 -3.318 -9.080 1.00 87.56 86 PRO A CA 1
A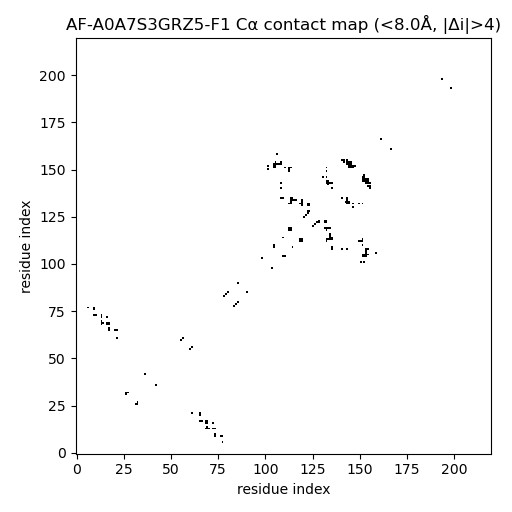TOM 685 C C . PRO A 1 86 ? -9.178 -4.686 -9.400 1.00 87.56 86 PRO A C 1
ATOM 687 O O . PRO A 1 86 ? -10.270 -4.989 -8.946 1.00 87.56 86 PRO A O 1
ATOM 690 N N . ARG A 1 87 ? -8.489 -5.523 -10.189 1.00 87.94 87 ARG A N 1
ATOM 691 C CA . ARG A 1 87 ? -8.940 -6.891 -10.481 1.00 87.94 87 ARG A CA 1
ATOM 692 C C . ARG A 1 87 ? -8.628 -7.882 -9.367 1.00 87.94 87 ARG A C 1
ATOM 694 O O . ARG A 1 87 ? -9.218 -8.955 -9.351 1.00 87.94 87 ARG A O 1
ATOM 701 N N . TRP A 1 88 ? -7.671 -7.569 -8.500 1.00 87.00 88 TRP A N 1
ATOM 702 C CA . TRP A 1 88 ? -7.211 -8.472 -7.442 1.00 87.00 88 TRP A CA 1
ATOM 703 C C . TRP A 1 88 ? -7.568 -8.002 -6.043 1.00 87.00 88 TRP A C 1
ATOM 705 O O . TRP A 1 88 ? -7.394 -8.757 -5.090 1.00 87.00 88 TRP A O 1
ATOM 715 N N . THR A 1 89 ? -8.044 -6.772 -5.895 1.00 80.38 89 THR A N 1
ATOM 716 C CA . THR A 1 89 ? -8.457 -6.257 -4.599 1.00 80.38 89 THR A CA 1
ATOM 717 C C . THR A 1 89 ? -9.843 -5.638 -4.711 1.00 80.38 89 THR A C 1
ATOM 719 O O . THR A 1 89 ? -10.009 -4.609 -5.363 1.00 80.38 89 THR A O 1
ATOM 722 N N . ASP A 1 90 ? -10.819 -6.240 -4.031 1.00 68.56 90 ASP A N 1
ATOM 723 C CA . ASP A 1 90 ? -12.167 -5.694 -3.837 1.00 68.56 90 ASP A CA 1
ATOM 724 C C . ASP A 1 90 ? -12.129 -4.518 -2.837 1.00 68.56 90 ASP A C 1
ATOM 726 O O . ASP A 1 90 ? -12.739 -4.558 -1.776 1.00 68.56 90 ASP A O 1
ATOM 730 N N . VAL A 1 91 ? -11.381 -3.447 -3.136 1.00 62.34 91 VAL A N 1
ATOM 731 C CA . VAL A 1 91 ? -11.335 -2.225 -2.292 1.00 62.34 91 VAL A CA 1
ATOM 732 C C . VAL A 1 91 ? -12.457 -1.261 -2.682 1.00 62.34 91 VAL A C 1
ATOM 734 O O . VAL A 1 91 ? -12.244 -0.063 -2.868 1.00 62.34 91 VAL A O 1
ATOM 737 N N . HIS A 1 92 ? -13.662 -1.783 -2.881 1.00 56.25 92 HIS A N 1
ATOM 738 C CA . HIS A 1 92 ? -14.855 -0.971 -3.124 1.00 56.25 92 HIS A CA 1
ATOM 739 C C . HIS A 1 92 ? -15.702 -0.795 -1.868 1.00 56.25 92 HIS A C 1
ATOM 741 O O . HIS A 1 92 ? -16.911 -0.592 -1.958 1.00 56.25 92 HIS A O 1
ATOM 747 N N . ASP A 1 93 ? -15.055 -0.753 -0.705 1.00 67.44 93 ASP A N 1
ATOM 748 C CA . ASP A 1 93 ? -15.663 -0.164 0.479 1.00 67.44 93 ASP A CA 1
ATOM 749 C C . ASP A 1 93 ? 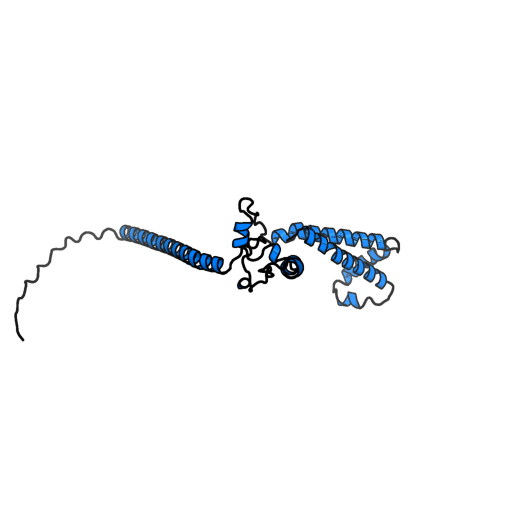-15.730 1.351 0.257 1.00 67.44 93 ASP A C 1
ATOM 751 O O . ASP A 1 93 ? -14.783 2.110 0.510 1.00 67.44 93 ASP A O 1
ATOM 755 N N . LYS A 1 94 ? -16.856 1.796 -0.316 1.00 70.50 94 LYS A N 1
ATOM 756 C CA . LYS A 1 94 ? -17.243 3.205 -0.267 1.00 70.50 94 LYS A CA 1
ATOM 757 C C . LYS A 1 94 ? -17.196 3.601 1.200 1.00 70.50 94 LYS A C 1
ATOM 759 O O . LYS A 1 94 ? -17.817 2.946 2.031 1.00 70.50 94 LYS A O 1
ATOM 764 N N . HIS A 1 95 ? -16.406 4.622 1.505 1.00 70.94 95 HIS A N 1
ATOM 765 C CA . HIS A 1 95 ? -16.409 5.170 2.849 1.00 70.94 95 HIS A CA 1
ATOM 766 C C . HIS A 1 95 ? -17.808 5.723 3.078 1.00 70.94 95 HIS A C 1
ATOM 768 O O . HIS A 1 95 ? -18.331 6.438 2.221 1.00 70.94 95 HIS A O 1
ATOM 774 N N . ASP A 1 96 ? -18.424 5.311 4.175 1.00 81.62 96 ASP A N 1
ATOM 775 C CA . ASP A 1 96 ? -19.724 5.827 4.546 1.00 81.62 96 ASP A CA 1
ATOM 776 C C . ASP A 1 96 ? -19.532 7.267 5.030 1.00 81.62 96 ASP A C 1
ATOM 778 O O . ASP A 1 96 ? -18.933 7.503 6.079 1.00 81.62 96 ASP A O 1
ATOM 782 N N . GLU A 1 97 ? -19.950 8.233 4.213 1.00 85.81 97 GLU A N 1
ATOM 783 C CA . GLU A 1 97 ? -19.868 9.657 4.553 1.00 85.81 97 GLU A CA 1
ATOM 784 C C . GLU A 1 97 ? -20.912 10.051 5.611 1.00 85.81 97 GLU A C 1
ATOM 786 O O . GLU A 1 97 ? -20.823 11.142 6.174 1.00 85.81 97 GLU A O 1
ATOM 791 N N . GLU A 1 98 ? -21.893 9.184 5.896 1.00 92.12 98 GLU A N 1
ATOM 792 C CA . GLU A 1 98 ? -22.951 9.447 6.875 1.00 92.12 98 GLU A CA 1
ATOM 793 C C . GLU A 1 98 ? -22.527 9.096 8.309 1.00 92.12 98 GLU A C 1
ATOM 795 O O . GLU A 1 98 ? -23.129 9.591 9.266 1.00 92.12 98 GLU A O 1
ATOM 800 N N . VAL A 1 99 ? -21.485 8.274 8.484 1.00 91.62 99 VAL A N 1
ATOM 801 C CA . VAL A 1 99 ? -21.035 7.817 9.805 1.00 91.62 99 VAL A CA 1
ATOM 802 C C . VAL A 1 99 ? -19.950 8.738 10.349 1.00 91.62 99 VAL A C 1
ATOM 804 O O . VAL A 1 99 ? -18.910 8.954 9.727 1.00 91.62 99 VAL A O 1
ATOM 807 N N . ASP A 1 100 ? -20.169 9.249 11.561 1.00 94.00 100 ASP A N 1
ATOM 808 C CA . ASP A 1 100 ? -19.182 10.086 12.231 1.00 94.00 100 ASP A CA 1
ATOM 809 C C . ASP A 1 100 ? -17.883 9.314 12.533 1.00 94.00 100 ASP A C 1
ATOM 811 O O . ASP A 1 100 ? -17.863 8.094 12.759 1.00 94.00 100 ASP A O 1
ATOM 815 N N . TYR A 1 101 ? -16.772 10.052 12.568 1.00 92.88 101 TYR A N 1
ATOM 816 C CA . TYR A 1 101 ? -15.455 9.487 12.848 1.00 92.88 101 TYR A CA 1
ATOM 817 C C . TYR A 1 101 ? -15.432 8.759 14.191 1.00 92.88 101 TYR A C 1
ATOM 819 O O . TYR A 1 101 ? -14.858 7.671 14.284 1.00 92.88 101 TYR A O 1
ATOM 827 N N . GLN A 1 102 ? -16.074 9.339 15.212 1.00 94.50 102 GLN A N 1
ATOM 828 C CA . GLN A 1 102 ? -16.108 8.766 16.550 1.00 94.50 102 GLN A CA 1
ATOM 829 C C . GLN A 1 102 ? -16.684 7.347 16.512 1.00 94.50 102 GLN A C 1
ATOM 831 O O . GLN A 1 102 ? -15.983 6.402 16.876 1.00 94.50 102 GLN A O 1
ATOM 836 N N . THR A 1 103 ? -17.888 7.183 15.961 1.00 92.75 103 THR A N 1
ATOM 837 C CA . THR A 1 103 ? -18.568 5.885 15.849 1.00 92.75 103 THR A CA 1
ATOM 838 C C . THR A 1 103 ? -17.744 4.874 15.052 1.00 92.75 103 THR A C 1
ATOM 840 O O . THR A 1 103 ? -17.597 3.722 15.451 1.00 92.75 103 THR A O 1
ATOM 843 N N . THR A 1 104 ? -17.126 5.299 13.949 1.00 92.06 104 THR A N 1
ATOM 844 C CA . THR A 1 104 ? -16.273 4.405 13.148 1.00 92.06 104 THR A CA 1
ATOM 845 C C . THR A 1 104 ? -15.040 3.941 13.934 1.00 92.06 104 THR A C 1
ATOM 847 O O . THR A 1 104 ? -14.662 2.767 13.903 1.00 92.06 104 THR A O 1
ATOM 850 N N . SER A 1 105 ? -14.409 4.858 14.666 1.00 93.81 105 SER A N 1
ATOM 851 C CA . SER A 1 105 ? -13.183 4.599 15.426 1.00 93.81 105 SER A CA 1
ATOM 852 C C . SER A 1 105 ? -13.396 3.790 16.713 1.00 93.81 105 SER A C 1
ATOM 854 O O . SER A 1 105 ? -12.430 3.249 17.248 1.00 93.81 105 SER A O 1
ATOM 856 N N . GLU A 1 106 ? -14.637 3.680 17.195 1.00 93.81 106 GLU A N 1
ATOM 857 C CA . GLU A 1 106 ? -15.023 2.772 18.284 1.00 93.81 106 GLU A CA 1
ATOM 858 C C . GLU A 1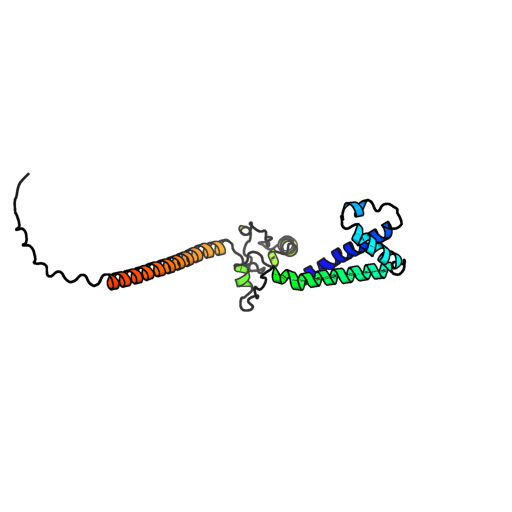 106 ? -14.965 1.308 17.829 1.00 93.81 106 GLU A C 1
ATOM 860 O O . GLU A 1 106 ? -14.582 0.428 18.598 1.00 93.81 106 GLU A O 1
ATOM 865 N N . HIS A 1 107 ? -15.289 1.042 16.561 1.00 90.81 107 HIS A N 1
ATOM 866 C CA . HIS A 1 107 ? -15.336 -0.313 16.009 1.00 90.81 107 HIS A CA 1
ATOM 867 C C . HIS A 1 107 ? -14.014 -0.775 15.389 1.00 90.81 107 HIS A C 1
ATOM 869 O O . HIS A 1 107 ? -13.733 -1.976 15.357 1.00 90.81 107 HIS A O 1
ATOM 875 N N . ILE A 1 108 ? -13.200 0.155 14.884 1.00 93.06 108 ILE A N 1
ATOM 876 C CA . ILE A 1 108 ? -11.953 -0.167 14.185 1.00 93.06 108 ILE A CA 1
ATOM 877 C C . ILE A 1 108 ? -10.754 0.090 15.113 1.00 93.06 108 ILE A C 1
ATOM 879 O O . ILE A 1 108 ? -10.461 1.245 15.424 1.00 93.06 108 ILE A O 1
ATOM 883 N N . PRO A 1 109 ? -9.986 -0.948 15.507 1.00 95.25 109 PRO A N 1
ATOM 884 C CA . PRO A 1 109 ? -8.853 -0.780 16.420 1.00 95.25 109 PRO A CA 1
ATOM 885 C C . PRO A 1 109 ? -7.702 0.026 15.819 1.00 95.25 109 PRO A C 1
ATOM 887 O O . PRO A 1 109 ? -6.924 0.630 16.551 1.00 95.25 109 PRO A O 1
ATOM 890 N N . CYS A 1 110 ? -7.562 0.019 14.493 1.00 95.62 110 CYS A N 1
ATOM 891 C CA . CYS A 1 110 ? -6.536 0.767 13.779 1.00 95.62 110 CYS A CA 1
ATOM 892 C C . CYS A 1 110 ? -7.101 2.123 13.347 1.00 95.62 110 CYS A C 1
ATOM 894 O O . CYS A 1 110 ? -7.902 2.202 12.417 1.00 95.62 110 CYS A O 1
ATOM 896 N N . ASN A 1 111 ? -6.670 3.189 14.013 1.00 94.94 111 ASN A N 1
ATOM 897 C CA . ASN A 1 111 ? -7.029 4.559 13.678 1.00 94.94 111 ASN A CA 1
ATOM 898 C C . ASN A 1 111 ? -5.779 5.346 13.252 1.00 94.94 111 ASN A C 1
ATOM 900 O O . ASN A 1 111 ? -4.642 4.904 13.407 1.00 94.94 111 ASN A O 1
ATOM 904 N N . TRP A 1 112 ? -5.969 6.539 12.691 1.00 92.25 112 TRP A N 1
ATOM 905 C CA . TRP A 1 112 ? -4.851 7.336 12.179 1.00 92.25 112 TRP A CA 1
ATOM 906 C C . TRP A 1 112 ? -3.821 7.714 13.265 1.00 92.25 112 TRP A C 1
ATOM 908 O O . TRP A 1 112 ? -2.617 7.741 12.998 1.00 92.25 112 TRP A O 1
ATOM 918 N N . PHE A 1 113 ? -4.272 7.952 14.501 1.00 95.12 113 PHE A N 1
ATOM 919 C CA . PHE A 1 113 ? -3.418 8.368 15.616 1.00 95.12 113 PHE A CA 1
ATOM 920 C C . PHE A 1 113 ? -2.539 7.237 16.159 1.00 95.12 113 PHE A C 1
ATOM 922 O O . PHE A 1 113 ? -1.377 7.476 16.493 1.00 95.12 113 PHE A O 1
ATOM 929 N N . ASN A 1 114 ? -3.067 6.013 16.231 1.00 96.19 114 ASN A N 1
ATOM 930 C CA . ASN A 1 114 ? -2.349 4.850 16.750 1.00 96.19 114 ASN A CA 1
ATOM 931 C C . ASN A 1 114 ? -1.568 4.080 15.672 1.00 96.19 114 ASN A C 1
ATOM 933 O O . ASN A 1 114 ? -0.595 3.399 16.003 1.00 96.19 114 ASN A O 1
ATOM 937 N N . ALA A 1 115 ? -1.934 4.230 14.394 1.00 96.19 115 ALA A N 1
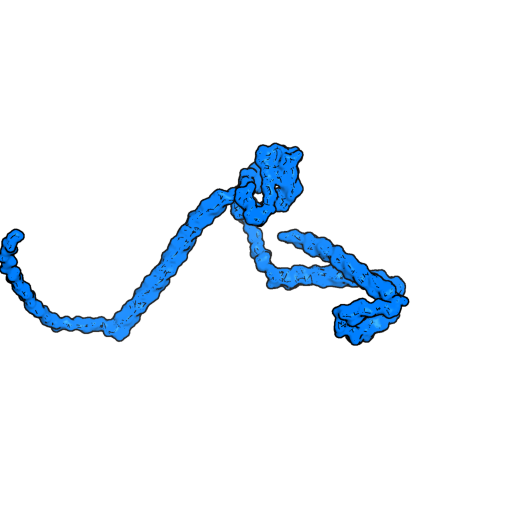ATOM 938 C CA . ALA A 1 115 ? -1.186 3.682 13.266 1.00 96.19 115 ALA A CA 1
ATOM 939 C C . ALA A 1 115 ? 0.107 4.466 12.993 1.00 96.19 115 ALA A C 1
ATOM 941 O O . ALA A 1 115 ? 1.075 3.909 12.473 1.00 96.19 115 ALA A O 1
ATOM 942 N N . ASN A 1 116 ? 0.145 5.759 13.339 1.00 94.81 116 ASN A N 1
ATOM 943 C CA . ASN A 1 116 ? 1.309 6.605 13.114 1.00 94.81 116 ASN A CA 1
ATOM 944 C C . ASN A 1 116 ? 2.258 6.611 14.335 1.00 94.81 116 ASN A C 1
ATOM 946 O O . ASN A 1 116 ? 1.952 7.236 15.357 1.00 94.81 116 ASN A O 1
ATOM 950 N N . PRO A 1 117 ? 3.464 6.015 14.239 1.00 94.00 117 PRO A N 1
ATOM 951 C CA . PRO A 1 117 ? 4.392 5.929 15.368 1.00 94.00 117 PRO A CA 1
ATOM 952 C C . PRO A 1 117 ? 4.882 7.302 15.849 1.00 94.00 117 PRO A C 1
ATOM 954 O O . PRO A 1 117 ? 5.211 7.460 17.024 1.00 94.00 117 PRO A O 1
ATOM 957 N N . ILE A 1 118 ? 4.902 8.318 14.978 1.00 95.62 118 ILE A N 1
ATOM 958 C CA . ILE A 1 118 ? 5.288 9.680 15.365 1.00 95.62 118 ILE A CA 1
ATOM 959 C C . ILE A 1 118 ? 4.248 10.265 16.325 1.00 95.62 118 ILE A C 1
ATOM 961 O O . ILE A 1 118 ? 4.626 10.875 17.323 1.00 95.62 118 ILE A O 1
ATOM 965 N N . HIS A 1 119 ? 2.951 10.059 16.076 1.00 95.75 119 HIS A N 1
ATOM 966 C CA . HIS A 1 119 ? 1.891 10.564 16.958 1.00 95.75 119 HIS A CA 1
ATOM 967 C C . HIS A 1 119 ? 1.928 9.894 18.330 1.00 95.75 119 HIS A C 1
ATOM 969 O O . HIS A 1 119 ? 1.864 10.583 19.349 1.00 95.75 119 HIS A O 1
ATOM 975 N N . VAL A 1 120 ? 2.144 8.578 18.353 1.00 96.81 120 VAL A N 1
ATOM 976 C CA . VAL A 1 120 ? 2.351 7.803 19.582 1.00 96.81 120 VAL A CA 1
ATOM 977 C C . VAL A 1 120 ? 3.510 8.377 20.402 1.00 96.81 120 VAL A C 1
ATOM 979 O O . VAL A 1 120 ? 3.333 8.722 21.573 1.00 96.81 120 VAL A O 1
ATOM 982 N N . LEU A 1 121 ? 4.678 8.578 19.783 1.00 96.94 121 LEU A N 1
ATOM 983 C CA . LEU A 1 121 ? 5.848 9.139 20.467 1.00 96.94 121 LEU A CA 1
ATOM 984 C C . LEU A 1 121 ? 5.611 10.574 20.955 1.00 96.94 121 LEU A C 1
ATOM 986 O O . LEU A 1 121 ? 5.975 10.897 22.086 1.00 96.94 121 LEU A O 1
ATOM 990 N N . ARG A 1 122 ? 4.969 11.426 20.146 1.00 97.31 122 ARG A N 1
ATOM 991 C CA . ARG A 1 122 ? 4.635 12.807 20.538 1.00 97.31 122 ARG A CA 1
ATOM 992 C C . ARG A 1 122 ? 3.685 12.842 21.731 1.00 97.31 122 ARG A C 1
ATOM 994 O O . ARG A 1 122 ? 3.910 13.629 22.646 1.00 97.31 122 ARG A O 1
ATOM 1001 N N . SER A 1 123 ? 2.677 11.968 21.754 1.00 97.06 123 SER A N 1
ATOM 1002 C CA . SER A 1 123 ? 1.728 11.875 22.872 1.00 97.06 123 SER A CA 1
ATOM 1003 C C . SER A 1 123 ? 2.420 11.525 24.194 1.00 97.06 123 SER A C 1
ATOM 1005 O O . SER A 1 123 ? 2.050 12.056 25.237 1.00 97.06 123 SER A O 1
ATOM 1007 N N . LYS A 1 124 ? 3.465 10.689 24.136 1.00 97.12 124 LYS A N 1
ATOM 1008 C CA . LYS A 1 124 ? 4.206 10.210 25.305 1.00 97.12 124 LYS A CA 1
ATOM 1009 C C . LYS A 1 124 ? 5.300 11.165 25.781 1.00 97.12 124 LYS A C 1
ATOM 1011 O O . LYS A 1 124 ? 5.444 11.346 26.981 1.00 97.12 124 LYS A O 1
ATOM 1016 N N . TYR A 1 125 ? 6.094 11.719 24.864 1.00 97.69 125 TYR A N 1
ATOM 1017 C CA . TYR A 1 125 ? 7.331 12.434 25.211 1.00 97.69 125 TYR A CA 1
ATOM 1018 C C . TYR A 1 125 ? 7.266 13.949 25.025 1.00 97.69 125 TYR A C 1
ATOM 1020 O O . TYR A 1 125 ? 8.113 14.645 25.569 1.00 97.69 125 TYR A O 1
ATOM 1028 N N . MET A 1 126 ? 6.330 14.464 24.222 1.00 97.19 126 MET A N 1
ATOM 1029 C CA . MET A 1 126 ? 6.201 15.912 24.004 1.00 97.19 126 MET A CA 1
ATOM 1030 C C . MET A 1 126 ? 5.016 16.495 24.759 1.00 97.19 126 MET A C 1
ATOM 1032 O O . MET A 1 126 ? 5.150 17.533 25.394 1.00 97.19 126 MET A O 1
ATOM 1036 N N . PHE A 1 127 ? 3.854 15.850 24.655 1.00 96.69 127 PHE A N 1
ATOM 1037 C CA . PHE A 1 127 ? 2.631 16.335 25.293 1.00 96.69 127 PHE A CA 1
ATOM 1038 C C . PHE A 1 127 ? 2.405 15.748 26.686 1.00 96.69 127 PHE A C 1
ATOM 1040 O O . PHE A 1 127 ? 1.606 16.295 27.436 1.00 96.69 127 PHE A O 1
ATOM 1047 N N . GLU A 1 128 ? 3.097 14.652 27.016 1.00 96.06 128 GLU A N 1
ATOM 1048 C CA . GLU A 1 128 ? 3.025 13.984 28.321 1.00 96.06 128 GLU A CA 1
ATOM 1049 C C . GLU A 1 128 ? 1.578 13.729 28.777 1.00 96.06 128 GLU A C 1
ATOM 1051 O O . GLU A 1 128 ? 1.216 13.938 29.936 1.00 96.06 128 GLU A O 1
ATOM 1056 N N . HIS A 1 129 ? 0.721 13.282 27.850 1.00 95.88 129 HIS A N 1
ATOM 1057 C CA . HIS A 1 129 ? -0.667 12.980 28.182 1.00 95.88 129 HIS A CA 1
ATOM 1058 C C . HIS A 1 129 ? -0.727 11.929 29.293 1.00 95.88 129 HIS A C 1
ATOM 1060 O O . HIS A 1 129 ? 0.030 10.955 29.288 1.00 95.88 129 HIS A O 1
ATOM 1066 N N . LYS A 1 130 ? -1.678 12.098 30.220 1.00 96.38 130 LYS A N 1
ATOM 1067 C CA . LYS A 1 130 ? -1.871 11.193 31.363 1.00 96.38 130 LYS A CA 1
ATOM 1068 C C . LYS A 1 130 ? -1.974 9.725 30.931 1.00 96.38 130 LYS A C 1
ATOM 1070 O O . LYS A 1 130 ? -1.442 8.856 31.616 1.00 96.38 130 LYS A O 1
ATOM 1075 N N . SER A 1 131 ? -2.642 9.471 29.803 1.00 95.75 131 SER A N 1
ATOM 1076 C CA . SER A 1 131 ? -2.583 8.195 29.093 1.00 95.75 131 SER A CA 1
ATOM 1077 C C . SER A 1 131 ? -2.040 8.428 27.677 1.00 95.75 131 SER A C 1
ATOM 1079 O O . SER A 1 131 ? -2.704 9.096 26.879 1.00 95.75 131 SER A O 1
ATOM 1081 N N . PRO A 1 132 ? -0.823 7.957 27.353 1.00 96.25 132 PRO A N 1
ATOM 1082 C CA . PRO A 1 132 ? -0.275 8.088 26.011 1.00 96.25 132 PRO A CA 1
ATOM 1083 C C . PRO A 1 132 ? -0.986 7.144 25.036 1.00 96.25 132 PRO A C 1
ATOM 1085 O O . PRO A 1 132 ? -1.394 6.041 25.399 1.00 96.25 132 PRO A O 1
ATOM 1088 N N . VAL A 1 133 ? -1.069 7.548 23.768 1.00 97.38 133 VAL A N 1
ATOM 1089 C CA . VAL A 1 133 ? -1.617 6.699 22.703 1.00 97.38 133 VAL A CA 1
ATOM 1090 C C . VAL A 1 133 ? -0.717 5.474 22.544 1.00 97.38 133 VAL A C 1
ATOM 1092 O O . VAL A 1 133 ? 0.500 5.610 22.418 1.00 97.38 133 VAL A O 1
ATOM 1095 N N . VAL A 1 134 ? -1.293 4.273 22.540 1.00 97.00 134 VAL A N 1
ATOM 1096 C CA . VAL A 1 134 ? -0.557 3.019 22.321 1.00 97.00 134 VAL A CA 1
ATOM 1097 C C . VAL A 1 134 ? -0.538 2.706 20.827 1.00 97.00 134 VAL A C 1
ATOM 1099 O O . VAL A 1 134 ? -1.562 2.825 20.164 1.00 97.00 134 VAL A O 1
ATOM 1102 N N . ALA A 1 135 ? 0.616 2.311 20.284 1.00 97.75 135 ALA A N 1
ATOM 1103 C CA . ALA A 1 135 ? 0.729 1.949 18.872 1.00 97.75 135 ALA A CA 1
ATOM 1104 C C . ALA A 1 135 ? -0.108 0.705 18.542 1.00 97.75 135 ALA A C 1
ATOM 1106 O O . ALA A 1 135 ? -0.056 -0.292 19.267 1.00 97.75 135 ALA A O 1
ATOM 1107 N N . TYR A 1 136 ? -0.830 0.749 17.422 1.00 97.19 136 TYR A N 1
ATOM 1108 C CA . TYR A 1 136 ? -1.584 -0.400 16.934 1.00 97.19 136 TYR A CA 1
ATOM 1109 C C . TYR A 1 136 ? -0.634 -1.515 16.480 1.00 97.19 136 TYR A C 1
ATOM 1111 O O . TYR A 1 136 ? 0.250 -1.309 15.647 1.00 97.19 136 TYR A O 1
ATOM 1119 N N . VAL A 1 137 ? -0.834 -2.716 17.024 1.00 95.75 137 VAL A N 1
ATOM 1120 C CA . VAL A 1 137 ? -0.145 -3.940 16.608 1.00 95.75 137 VAL A CA 1
ATOM 1121 C C . VAL A 1 137 ? -1.187 -5.041 16.495 1.00 95.75 137 VAL A C 1
ATOM 1123 O O . VAL A 1 137 ? -1.912 -5.310 17.454 1.00 95.75 137 VAL A O 1
ATOM 1126 N N . VAL A 1 138 ? -1.233 -5.690 15.333 1.00 93.94 138 VAL A N 1
ATOM 1127 C CA . VAL A 1 138 ? -2.154 -6.799 15.060 1.00 93.94 138 VAL A CA 1
ATOM 1128 C C . VAL A 1 138 ? -1.965 -7.908 16.103 1.00 93.94 138 VAL A C 1
ATOM 1130 O O . VAL A 1 138 ? -0.839 -8.338 16.368 1.00 93.94 138 VAL A O 1
ATOM 1133 N N . GLY A 1 139 ? -3.061 -8.363 16.707 1.00 91.94 139 GLY A N 1
ATOM 1134 C CA . GLY A 1 139 ? -3.080 -9.363 17.778 1.00 91.94 139 GLY A CA 1
ATOM 1135 C C . GLY A 1 139 ? -2.776 -8.815 19.179 1.00 91.94 139 GLY A C 1
ATOM 1136 O O . GLY A 1 139 ? -2.729 -9.590 20.137 1.00 91.94 139 GLY A O 1
ATOM 1137 N N . ARG A 1 140 ? -2.543 -7.503 19.325 1.00 94.88 140 ARG A N 1
ATOM 1138 C CA . ARG A 1 140 ? -2.363 -6.815 20.617 1.00 94.88 140 ARG A CA 1
ATOM 1139 C C . ARG A 1 140 ? -3.352 -5.670 20.820 1.00 94.88 140 ARG A C 1
ATOM 1141 O O . ARG A 1 140 ? -3.074 -4.724 21.553 1.00 94.88 140 ARG A O 1
ATOM 1148 N N . GLU A 1 141 ? -4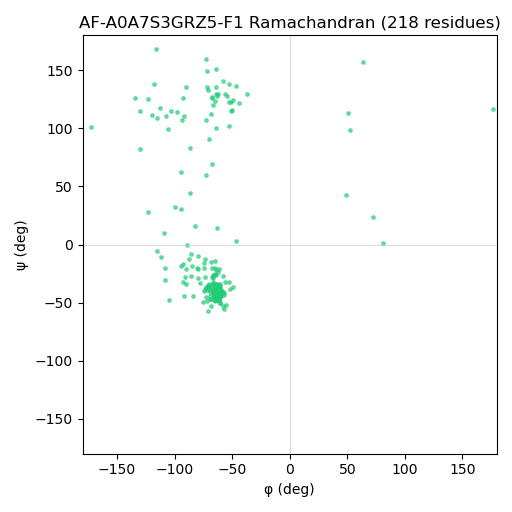.524 -5.771 20.207 1.00 94.94 141 GLU A N 1
ATOM 1149 C CA . GLU A 1 141 ? -5.588 -4.767 20.285 1.00 94.94 141 GLU A CA 1
ATOM 1150 C C . GLU A 1 141 ? -6.110 -4.587 21.717 1.00 94.94 141 GLU A C 1
ATOM 1152 O O . GLU A 1 141 ? -6.591 -3.518 22.066 1.00 94.94 141 GLU A O 1
ATOM 1157 N N . TYR A 1 142 ? -5.943 -5.601 22.571 1.00 93.88 142 TYR A N 1
ATOM 1158 C CA . TYR A 1 142 ? -6.278 -5.558 23.998 1.00 93.88 142 TYR A CA 1
ATOM 1159 C C . TYR A 1 142 ? -5.438 -4.565 24.819 1.00 93.88 142 TYR A C 1
ATOM 1161 O O . TYR A 1 142 ? -5.765 -4.296 25.971 1.00 93.88 142 TYR A O 1
ATOM 1169 N N . LEU A 1 143 ? -4.326 -4.065 24.266 1.00 95.25 143 LEU A N 1
ATOM 1170 C CA . LEU A 1 143 ? -3.489 -3.043 24.903 1.00 95.25 143 LEU A CA 1
ATOM 1171 C C . LEU A 1 143 ? -3.953 -1.619 24.586 1.00 95.25 143 LEU A C 1
ATOM 1173 O O . LEU A 1 143 ? -3.451 -0.674 25.196 1.00 95.25 143 LEU A O 1
ATOM 1177 N N . LEU A 1 144 ? -4.851 -1.455 23.614 1.00 96.44 144 LEU A N 1
ATOM 1178 C CA . LEU A 1 144 ? -5.395 -0.152 23.265 1.00 96.44 144 LEU A CA 1
ATOM 1179 C C . LEU A 1 144 ? -6.336 0.309 24.375 1.00 96.44 144 LEU A C 1
ATOM 1181 O O . LEU A 1 144 ? -7.142 -0.467 24.883 1.00 96.44 144 LEU A O 1
ATOM 1185 N N . GLN A 1 145 ? -6.207 1.576 24.747 1.00 94.62 145 GLN A N 1
ATOM 1186 C CA . GLN A 1 145 ? -7.079 2.225 25.715 1.00 94.62 145 GLN A CA 1
ATOM 1187 C C . GLN A 1 145 ? -7.813 3.372 25.021 1.00 94.62 145 GLN A C 1
ATOM 1189 O O . GLN A 1 145 ? -7.171 4.111 24.261 1.00 94.62 145 GLN A O 1
ATOM 1194 N N . PRO A 1 146 ? -9.117 3.557 25.286 1.00 95.81 146 PRO A N 1
ATOM 1195 C CA . PRO A 1 146 ? -9.844 4.696 24.760 1.00 95.81 146 PRO A CA 1
ATOM 1196 C C . PRO A 1 146 ? -9.322 5.980 25.419 1.00 95.81 146 PRO A C 1
ATOM 1198 O O . PRO A 1 146 ? -9.254 6.107 26.642 1.00 95.81 146 PRO A O 1
ATOM 1201 N N . VAL A 1 147 ? -8.945 6.945 24.586 1.00 95.94 147 VAL A N 1
ATOM 1202 C CA . VAL A 1 147 ? -8.568 8.309 24.964 1.00 95.94 147 VAL A CA 1
ATOM 1203 C C . VAL A 1 147 ? -9.357 9.278 24.071 1.00 95.94 147 VAL A C 1
ATOM 1205 O O . VAL A 1 147 ? -8.830 9.752 23.057 1.00 95.94 147 VAL A O 1
ATOM 1208 N N . PRO A 1 148 ? -10.626 9.578 24.424 1.00 95.56 148 PRO A N 1
ATOM 1209 C CA . PRO A 1 148 ? -11.502 10.442 23.627 1.00 95.56 148 PRO A CA 1
ATOM 1210 C C . PRO A 1 148 ? -10.914 11.833 23.369 1.00 95.56 148 PRO A C 1
ATOM 1212 O O . PRO A 1 148 ? -11.100 12.396 22.297 1.00 95.56 148 PRO A O 1
ATOM 1215 N N . GLU A 1 149 ? -10.126 12.357 24.315 1.00 95.44 149 GLU A N 1
ATOM 1216 C CA . GLU A 1 149 ? -9.426 13.647 24.198 1.00 95.44 149 GLU A CA 1
ATOM 1217 C C . GLU A 1 149 ? -8.475 13.711 22.989 1.00 95.44 149 GLU A C 1
ATOM 1219 O O . GLU A 1 149 ? -8.212 14.788 22.459 1.00 95.44 149 GLU A O 1
ATOM 1224 N N . LEU A 1 150 ? -7.965 12.557 22.544 1.00 94.12 150 LEU A N 1
ATOM 1225 C CA . LEU A 1 150 ? -7.033 12.421 21.421 1.00 94.12 150 LEU A CA 1
ATOM 1226 C C . LEU A 1 150 ? -7.681 11.777 20.192 1.00 94.12 150 LEU A C 1
ATOM 1228 O O . LEU A 1 150 ? -6.971 11.401 19.260 1.00 94.12 150 LEU A O 1
ATOM 1232 N N . GLY A 1 151 ? -9.006 11.610 20.198 1.00 94.44 151 GLY A N 1
ATOM 1233 C CA . GLY A 1 151 ? -9.738 10.975 19.107 1.00 94.44 151 GLY A CA 1
ATOM 1234 C C . GLY A 1 151 ? -9.534 9.458 19.011 1.00 94.44 151 GLY A C 1
ATOM 1235 O O . GLY A 1 151 ? -9.667 8.891 17.931 1.00 94.44 151 GLY A O 1
ATOM 1236 N N . CYS A 1 152 ? -9.161 8.788 20.106 1.00 96.44 152 CYS A N 1
ATOM 1237 C CA . CYS A 1 152 ? -9.037 7.330 20.154 1.00 96.44 152 CYS A CA 1
ATOM 1238 C C . CYS A 1 152 ? -10.194 6.748 20.970 1.00 96.44 152 CYS A C 1
ATOM 1240 O O . CYS A 1 152 ? -10.213 6.921 22.182 1.00 96.44 152 CYS A O 1
ATOM 1242 N N . TYR A 1 153 ? -11.132 6.045 20.337 1.00 96.56 153 TYR A N 1
ATOM 1243 C CA . TYR A 1 153 ? -12.360 5.592 21.010 1.00 96.56 153 TYR A CA 1
ATOM 1244 C C . TYR A 1 153 ? -12.498 4.071 21.117 1.00 96.56 153 TYR A C 1
ATOM 1246 O O . TYR A 1 153 ? -13.410 3.582 21.769 1.00 96.56 153 TYR A O 1
ATOM 1254 N N . TYR A 1 154 ? -11.584 3.313 20.512 1.00 96.00 154 TYR A N 1
ATOM 1255 C CA . TYR A 1 154 ? -11.633 1.857 20.538 1.00 96.00 154 TYR A CA 1
ATOM 1256 C C . TYR A 1 154 ? -11.451 1.297 21.957 1.00 96.00 154 TYR A C 1
ATOM 1258 O O . TYR A 1 154 ? -10.415 1.526 22.591 1.00 96.00 154 TYR A O 1
ATOM 1266 N N . ASP A 1 155 ? -12.420 0.496 22.404 1.00 94.44 155 ASP A N 1
ATOM 1267 C CA . ASP A 1 155 ? -12.324 -0.335 23.604 1.00 94.44 155 ASP A CA 1
ATOM 1268 C C . ASP A 1 155 ? -12.576 -1.811 23.253 1.00 94.44 155 ASP A C 1
ATOM 1270 O O . ASP A 1 155 ? -13.598 -2.203 22.672 1.00 94.44 155 ASP A O 1
ATOM 1274 N N . MET A 1 156 ? -11.621 -2.667 23.622 1.00 88.62 156 MET A N 1
ATOM 1275 C CA . MET A 1 156 ? -11.750 -4.105 23.424 1.00 88.62 156 MET A CA 1
ATOM 1276 C C . MET A 1 156 ? -12.858 -4.702 24.299 1.00 88.62 156 MET A C 1
ATOM 1278 O O . MET A 1 156 ? -13.516 -5.645 23.863 1.00 88.62 156 MET A O 1
ATOM 1282 N N . ALA A 1 157 ? -13.069 -4.192 25.517 1.00 85.88 157 ALA A N 1
ATOM 1283 C CA . ALA A 1 157 ? -14.109 -4.702 26.405 1.00 85.88 157 ALA A CA 1
ATOM 1284 C C . ALA A 1 157 ? -15.489 -4.533 25.762 1.00 85.88 157 ALA A C 1
ATOM 1286 O O . ALA A 1 157 ? -16.231 -5.512 25.645 1.00 85.88 157 ALA A O 1
ATOM 1287 N N . ASP A 1 158 ? -15.768 -3.340 25.239 1.00 79.75 158 ASP A N 1
ATOM 1288 C CA . ASP A 1 158 ? -17.013 -3.029 24.538 1.00 79.75 158 ASP A CA 1
ATOM 1289 C C . ASP A 1 158 ? -17.155 -3.852 23.258 1.00 79.75 158 ASP A C 1
ATOM 1291 O O . ASP A 1 158 ? -18.200 -4.456 23.017 1.00 79.75 158 ASP A O 1
ATOM 1295 N N . THR A 1 159 ? -16.073 -4.004 22.490 1.00 78.31 159 THR A N 1
ATOM 1296 C CA . THR A 1 159 ? -16.072 -4.839 21.278 1.00 78.31 159 THR A CA 1
ATOM 1297 C C . THR A 1 159 ? -16.350 -6.317 21.595 1.00 78.31 159 THR A C 1
ATOM 1299 O O . THR A 1 159 ? -17.081 -7.001 20.872 1.00 78.31 159 THR A O 1
ATOM 1302 N N . LEU A 1 160 ? -15.798 -6.843 22.694 1.00 82.00 160 LEU A N 1
ATOM 1303 C CA . LEU A 1 160 ? -16.041 -8.217 23.144 1.00 82.00 160 LEU A CA 1
ATOM 1304 C C . LEU A 1 160 ? -17.463 -8.404 23.682 1.00 82.00 160 LEU A C 1
ATOM 1306 O O . LEU A 1 160 ? -18.051 -9.466 23.460 1.00 82.00 160 LEU A O 1
ATOM 1310 N N . LEU A 1 161 ? -18.015 -7.407 24.376 1.00 80.75 161 LEU A N 1
ATOM 1311 C CA . LEU A 1 161 ? -19.403 -7.411 24.841 1.00 80.75 161 LEU A CA 1
ATOM 1312 C C . LEU A 1 161 ? -20.373 -7.369 23.658 1.00 80.75 161 LEU A C 1
ATOM 1314 O O . LEU A 1 161 ? -21.246 -8.234 23.571 1.00 80.75 161 LEU A O 1
ATOM 1318 N N . ALA A 1 162 ? -20.148 -6.464 22.703 1.00 75.62 162 ALA A N 1
ATOM 1319 C CA . ALA A 1 162 ? -20.913 -6.373 21.464 1.00 75.62 162 ALA A CA 1
ATOM 1320 C C . ALA A 1 162 ? -20.852 -7.685 20.668 1.00 75.62 162 ALA A C 1
ATOM 1322 O O . ALA A 1 162 ? -21.874 -8.169 20.184 1.00 75.62 162 ALA A O 1
ATOM 1323 N N . ARG A 1 163 ? -19.680 -8.335 20.599 1.00 74.50 163 ARG A N 1
ATOM 1324 C CA . ARG A 1 163 ? -19.536 -9.650 19.955 1.00 74.50 163 ARG A CA 1
ATOM 1325 C C . ARG A 1 163 ? -20.290 -10.756 20.693 1.00 74.50 163 ARG A C 1
ATOM 1327 O O . ARG A 1 163 ? -20.858 -11.628 20.041 1.00 74.50 163 ARG A O 1
ATOM 1334 N N . LYS A 1 164 ? -20.281 -10.757 22.030 1.00 79.38 164 LYS A N 1
ATOM 1335 C CA . LYS A 1 164 ? -21.026 -11.745 22.828 1.00 79.38 164 LYS A CA 1
ATOM 1336 C C . LYS A 1 164 ? -22.536 -11.575 22.666 1.00 79.38 164 LYS A C 1
ATOM 1338 O O . LYS A 1 164 ? -23.220 -12.578 22.504 1.00 79.38 164 LYS A O 1
ATOM 1343 N N . GLN A 1 165 ? -23.029 -10.338 22.679 1.00 74.56 165 GLN A N 1
ATOM 1344 C CA . GLN A 1 165 ? -24.452 -10.025 22.517 1.00 74.56 165 GLN A CA 1
ATOM 1345 C C . GLN A 1 165 ? -24.916 -10.278 21.077 1.00 74.56 165 GLN A C 1
ATOM 1347 O O . GLN A 1 165 ? -25.739 -11.157 20.846 1.00 74.56 165 GLN A O 1
ATOM 1352 N N . GLY A 1 166 ? -24.283 -9.639 20.090 1.00 66.12 166 GLY A N 1
ATOM 1353 C CA . GLY A 1 166 ? -24.648 -9.805 18.681 1.00 66.12 166 GLY A CA 1
ATOM 1354 C C . GLY A 1 166 ? -24.395 -11.215 18.139 1.00 66.12 166 GLY A C 1
ATOM 1355 O O . GLY A 1 166 ? -25.080 -11.656 17.220 1.00 66.12 166 GLY A O 1
ATOM 1356 N N . GLY A 1 167 ? -23.440 -11.955 18.712 1.00 61.56 167 GLY A N 1
ATOM 1357 C CA . GLY A 1 167 ? -23.233 -13.369 18.409 1.00 61.56 167 GLY A CA 1
ATOM 1358 C C . GLY A 1 167 ? -24.358 -14.256 18.940 1.00 61.56 167 GLY A C 1
ATOM 1359 O O . GLY A 1 167 ? -24.743 -15.199 18.261 1.00 61.56 167 GLY A O 1
ATOM 1360 N N . HIS A 1 168 ? -24.909 -13.948 20.115 1.00 58.09 168 HIS A N 1
ATOM 1361 C CA . HIS A 1 168 ? -26.050 -14.679 20.659 1.00 58.09 168 HIS A CA 1
ATOM 1362 C C . HIS A 1 168 ? -27.318 -14.403 19.841 1.00 58.09 168 HIS A C 1
ATOM 1364 O O . HIS A 1 168 ? -28.005 -15.344 19.446 1.00 58.09 168 HIS A O 1
ATOM 1370 N N . ASP A 1 169 ? -27.553 -13.138 19.493 1.00 64.56 169 ASP A N 1
ATOM 1371 C CA . ASP A 1 169 ? -28.747 -12.719 18.758 1.00 64.56 169 ASP A CA 1
ATOM 1372 C C . ASP A 1 169 ? -28.742 -13.246 17.315 1.00 64.56 169 ASP A C 1
ATOM 1374 O O . ASP A 1 169 ? -29.711 -13.875 16.893 1.00 64.56 169 ASP A O 1
ATOM 1378 N N . LYS A 1 170 ? -27.620 -13.123 16.582 1.00 58.44 170 LYS A N 1
ATOM 1379 C CA . LYS A 1 170 ? -27.508 -13.681 15.219 1.00 58.44 170 LYS A CA 1
ATOM 1380 C C . LYS A 1 170 ? -27.604 -15.197 15.186 1.00 58.44 170 LYS A C 1
ATOM 1382 O O . LYS A 1 170 ? -28.190 -15.751 14.259 1.00 58.44 170 LYS A O 1
ATOM 1387 N N . VAL A 1 171 ? -26.998 -15.885 16.155 1.00 63.38 171 VAL A N 1
ATOM 1388 C CA . VAL A 1 171 ? -27.099 -17.346 16.235 1.00 63.38 171 VAL A CA 1
ATOM 1389 C C . VAL A 1 171 ? -28.556 -17.723 16.472 1.00 63.38 171 VAL A C 1
ATOM 1391 O O . VAL A 1 171 ? -29.092 -18.540 15.730 1.00 63.38 171 VAL A O 1
ATOM 1394 N N . GLN A 1 172 ? -29.227 -17.084 17.428 1.00 66.31 172 GLN A N 1
ATOM 1395 C CA . GLN A 1 172 ? -30.628 -17.358 17.728 1.00 66.31 172 GLN A CA 1
ATOM 1396 C C . GLN A 1 172 ? -31.554 -17.082 16.533 1.00 66.31 172 GLN A C 1
ATOM 1398 O O . GLN A 1 172 ? -32.428 -17.902 16.250 1.00 66.31 172 GLN A O 1
ATOM 1403 N N . GLU A 1 173 ? -31.334 -15.997 15.793 1.00 68.94 173 GLU A N 1
ATOM 1404 C CA . GLU A 1 173 ? -32.072 -15.677 14.565 1.00 68.94 173 GLU A CA 1
ATOM 1405 C C . GLU A 1 173 ? -31.835 -16.737 13.474 1.00 68.94 173 GLU A C 1
ATOM 1407 O O . GLU A 1 173 ? -32.786 -17.333 12.972 1.00 68.94 173 GLU A O 1
ATOM 1412 N N . THR A 1 174 ? -30.574 -17.115 13.225 1.00 75.81 174 THR A N 1
ATOM 1413 C CA . THR A 1 174 ? -30.218 -18.147 12.228 1.00 75.81 174 THR A CA 1
ATOM 1414 C C . THR A 1 174 ? -30.831 -19.514 12.561 1.00 75.81 174 THR A C 1
ATOM 1416 O O . THR A 1 174 ? -31.314 -20.221 11.674 1.00 75.81 174 THR A O 1
ATOM 1419 N N . TRP A 1 175 ? -30.834 -19.904 13.842 1.00 70.62 175 TRP A N 1
ATOM 1420 C CA . TRP A 1 175 ? -31.482 -21.142 14.292 1.00 70.62 175 TRP A CA 1
ATOM 1421 C C . TRP A 1 175 ? -33.003 -21.073 14.147 1.00 70.62 175 TRP A C 1
ATOM 1423 O O . TRP A 1 175 ? -33.621 -22.072 13.780 1.00 70.62 175 TRP A O 1
ATOM 1433 N N . SER A 1 176 ? -33.607 -19.913 14.410 1.00 80.25 176 SER A N 1
ATOM 1434 C CA . SER A 1 176 ? -35.051 -19.704 14.259 1.00 80.25 176 SER A CA 1
ATOM 1435 C C . SER A 1 176 ? -35.477 -19.836 12.796 1.00 80.25 176 SER A C 1
ATOM 1437 O O . SER A 1 176 ? -36.440 -20.547 12.503 1.00 80.25 176 SER A O 1
ATOM 1439 N N . ASP A 1 177 ? -34.709 -19.243 11.883 1.00 81.81 177 ASP A N 1
ATOM 1440 C CA . ASP A 1 177 ? -34.949 -19.317 10.440 1.00 81.81 177 ASP A CA 1
ATOM 1441 C C . ASP A 1 177 ? -34.774 -20.742 9.903 1.00 81.81 177 ASP A C 1
ATOM 1443 O O . ASP A 1 177 ? -35.623 -21.246 9.161 1.00 81.81 177 ASP A O 1
ATOM 1447 N N . GLN A 1 178 ? -33.715 -21.444 10.326 1.00 78.00 178 GLN A N 1
ATOM 1448 C CA . GLN A 1 178 ? -33.515 -22.848 9.956 1.00 78.00 178 GLN A CA 1
ATOM 1449 C C . GLN A 1 178 ? -34.633 -23.755 10.485 1.00 78.00 178 GLN A C 1
ATOM 1451 O O . GLN A 1 178 ? -35.116 -24.622 9.754 1.00 78.00 178 GLN A O 1
ATOM 1456 N N . LEU A 1 179 ? -35.074 -23.563 11.732 1.00 85.19 179 LEU A N 1
ATOM 1457 C CA . LEU A 1 179 ? -36.184 -24.333 12.299 1.00 85.19 179 LEU A CA 1
ATOM 1458 C C . LEU A 1 179 ? -37.514 -24.017 11.603 1.00 85.19 179 LEU A C 1
ATOM 1460 O O . LEU A 1 179 ? -38.326 -24.927 11.422 1.00 85.19 179 LEU A O 1
ATOM 1464 N N . GLY A 1 180 ? -37.718 -22.769 11.173 1.00 84.44 180 GLY A N 1
ATOM 1465 C CA . GLY A 1 180 ? -38.843 -22.365 10.331 1.00 84.44 180 GLY A CA 1
ATOM 1466 C C . GLY A 1 180 ? -38.875 -23.146 9.018 1.00 84.44 180 GLY A C 1
ATOM 1467 O O . GLY A 1 180 ? -39.857 -23.830 8.741 1.00 84.44 180 GLY A O 1
ATOM 1468 N N . LEU A 1 181 ? -37.761 -23.157 8.280 1.00 88.69 181 LEU A N 1
ATOM 1469 C CA . LEU A 1 181 ? -37.626 -23.903 7.021 1.00 88.69 181 LEU A CA 1
ATOM 1470 C C . LEU A 1 181 ? -37.901 -25.406 7.179 1.00 88.69 181 LEU A C 1
ATOM 1472 O O . LEU A 1 181 ? -38.598 -26.007 6.356 1.00 88.69 181 LEU A O 1
ATOM 1476 N N . VAL A 1 182 ? -37.379 -26.023 8.244 1.00 87.94 182 VAL A N 1
ATOM 1477 C CA . VAL A 1 182 ? -37.609 -27.450 8.522 1.00 87.94 182 VAL A CA 1
ATOM 1478 C C . VAL A 1 182 ? -39.077 -27.715 8.848 1.00 87.94 182 VAL A C 1
ATOM 1480 O O . VAL A 1 182 ? -39.656 -28.667 8.324 1.00 87.94 182 VAL A O 1
ATOM 1483 N N . ARG A 1 183 ? -39.694 -26.878 9.690 1.00 91.12 183 ARG A N 1
ATOM 1484 C CA . ARG A 1 183 ? -41.114 -26.991 10.045 1.00 91.12 183 ARG A CA 1
ATOM 1485 C C . ARG A 1 183 ? -42.003 -26.877 8.809 1.00 91.12 183 ARG A C 1
ATOM 1487 O O . ARG A 1 183 ? -42.933 -27.671 8.665 1.00 91.12 183 ARG A O 1
ATOM 1494 N N . ASP A 1 184 ? -41.708 -25.924 7.935 1.00 89.81 184 ASP A N 1
ATOM 1495 C CA . ASP A 1 184 ? -42.507 -25.649 6.745 1.00 89.81 184 ASP A CA 1
ATOM 1496 C C . ASP A 1 184 ? -42.373 -26.802 5.731 1.00 89.81 184 ASP A C 1
ATOM 1498 O O . ASP A 1 184 ? -43.384 -27.315 5.250 1.00 89.81 184 ASP A O 1
ATOM 1502 N N . SER A 1 185 ? -41.158 -27.339 5.552 1.00 90.94 185 SER A N 1
ATOM 1503 C CA . SER A 1 185 ? -40.913 -28.554 4.752 1.00 90.94 185 SER A CA 1
ATOM 1504 C C . SER A 1 185 ? -41.665 -29.777 5.298 1.00 90.94 185 SER A C 1
ATOM 1506 O O . SER A 1 185 ? -42.190 -30.597 4.544 1.00 90.94 185 SER A O 1
ATOM 1508 N N . PHE A 1 186 ? -41.741 -29.922 6.625 1.00 89.88 186 PHE A N 1
ATOM 1509 C CA . PHE A 1 186 ? -42.468 -31.025 7.260 1.00 89.88 186 PHE A CA 1
ATOM 1510 C C . PHE A 1 186 ? -43.986 -30.889 7.084 1.00 89.88 186 PHE A C 1
ATOM 1512 O O . PHE A 1 186 ? -44.689 -31.892 6.929 1.00 89.88 186 PHE A O 1
ATOM 1519 N N . HIS A 1 187 ? -44.497 -29.656 7.107 1.00 84.38 187 HIS A N 1
ATOM 1520 C CA . HIS A 1 187 ? -45.899 -29.363 6.830 1.00 84.38 187 HIS A CA 1
ATOM 1521 C C . HIS A 1 187 ? -46.273 -29.707 5.386 1.00 84.38 187 HIS A C 1
ATOM 1523 O O . HIS A 1 187 ? -47.298 -30.360 5.188 1.00 84.38 187 HIS A O 1
ATOM 1529 N N . GLU A 1 188 ? -45.425 -29.347 4.423 1.00 89.81 188 GLU A N 1
ATOM 1530 C CA . GLU A 1 188 ? -45.608 -29.650 3.000 1.00 89.81 188 GLU A CA 1
ATOM 1531 C C . GLU A 1 188 ? -45.576 -31.164 2.728 1.00 89.81 188 GLU A C 1
ATOM 1533 O O . GLU A 1 188 ? -46.485 -31.719 2.108 1.00 89.81 188 GLU A O 1
ATOM 1538 N N . LEU A 1 189 ? -44.607 -31.879 3.312 1.00 91.06 189 LEU A N 1
ATOM 1539 C CA . LEU A 1 189 ? -44.546 -33.341 3.217 1.00 91.06 189 LEU A CA 1
ATOM 1540 C C . LEU A 1 189 ? -45.805 -34.001 3.803 1.00 91.06 189 LEU A C 1
ATOM 1542 O O . LEU A 1 189 ? -46.331 -34.970 3.255 1.00 91.06 189 LEU A O 1
ATOM 1546 N N . LYS A 1 190 ? -46.306 -33.487 4.932 1.00 89.38 190 LYS A N 1
ATOM 1547 C CA . LYS A 1 190 ? -47.508 -34.018 5.583 1.00 89.38 190 LYS A CA 1
ATOM 1548 C C . LYS A 1 190 ? -48.759 -33.791 4.735 1.00 89.38 190 LYS A C 1
ATOM 1550 O O . LYS A 1 190 ? -49.607 -34.685 4.691 1.00 89.38 190 LYS A O 1
ATOM 1555 N N . THR A 1 191 ? -48.892 -32.637 4.079 1.00 88.00 191 THR A N 1
ATOM 1556 C CA . THR A 1 191 ? -50.013 -32.372 3.165 1.00 88.00 191 THR A CA 1
ATOM 1557 C C . THR A 1 191 ? -49.960 -33.280 1.941 1.00 88.00 191 THR A C 1
ATOM 1559 O O . THR A 1 191 ? -50.973 -33.902 1.628 1.00 88.00 191 THR A O 1
ATOM 1562 N N . ASP A 1 192 ? -48.778 -33.477 1.355 1.00 89.25 192 ASP A N 1
ATOM 1563 C CA . ASP A 1 192 ? -48.570 -34.376 0.213 1.00 89.25 192 ASP A CA 1
ATOM 1564 C C . ASP A 1 192 ? -48.898 -35.836 0.543 1.00 89.25 192 ASP A C 1
ATOM 1566 O O . ASP A 1 192 ? -49.525 -36.550 -0.244 1.00 89.25 192 ASP A O 1
ATOM 1570 N N . VAL A 1 193 ? -48.484 -36.301 1.725 1.00 86.00 193 VAL A N 1
ATOM 1571 C CA . VAL A 1 193 ? -48.789 -37.657 2.198 1.00 86.00 193 VAL A CA 1
ATOM 1572 C C . VAL A 1 193 ? -50.293 -37.826 2.419 1.00 86.00 193 VAL A C 1
ATOM 1574 O O . VAL A 1 193 ? -50.853 -38.843 2.014 1.00 86.00 193 VAL A O 1
ATOM 1577 N N . LEU A 1 194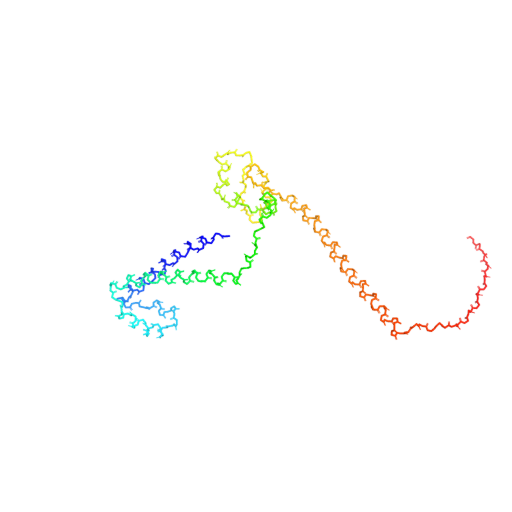 ? -50.962 -36.840 3.025 1.00 84.44 194 LEU A N 1
ATOM 1578 C CA . LEU A 1 194 ? -52.412 -36.885 3.245 1.00 84.44 194 LEU A CA 1
ATOM 1579 C C . LEU A 1 194 ? -53.207 -36.859 1.934 1.00 84.44 194 LEU A C 1
ATOM 1581 O O . LEU A 1 194 ? -54.254 -37.502 1.850 1.00 84.44 194 LEU A O 1
ATOM 1585 N N . GLU A 1 195 ? -52.719 -36.148 0.919 1.00 86.50 195 GLU A N 1
ATOM 1586 C CA . GLU A 1 195 ? -53.338 -36.119 -0.404 1.00 86.50 195 GLU A CA 1
ATOM 1587 C C . GLU A 1 195 ? -53.134 -37.448 -1.147 1.00 86.50 195 GLU A C 1
ATOM 1589 O O . GLU A 1 195 ? -54.103 -38.046 -1.619 1.00 86.50 195 GLU A O 1
ATOM 1594 N N . LYS A 1 196 ? -51.898 -37.971 -1.185 1.00 86.25 196 LYS A N 1
ATOM 1595 C CA . LYS A 1 196 ? -51.573 -39.211 -1.916 1.00 86.25 196 LYS A CA 1
ATOM 1596 C C . LYS A 1 196 ? -52.188 -40.464 -1.317 1.00 86.25 196 LYS A C 1
ATOM 1598 O O . LYS A 1 196 ? -52.593 -41.352 -2.064 1.00 86.25 196 LYS A O 1
ATOM 1603 N N . PHE A 1 197 ? -52.233 -40.569 0.007 1.00 83.00 197 PHE A N 1
ATOM 1604 C CA . PHE A 1 197 ? -52.747 -41.772 0.662 1.00 83.00 197 PHE A CA 1
ATOM 1605 C C . PHE A 1 197 ? -54.254 -41.729 0.914 1.00 83.00 197 PHE A C 1
ATOM 1607 O O . PHE A 1 197 ? -54.815 -42.716 1.391 1.00 83.00 197 PHE A O 1
ATOM 1614 N N . GLY A 1 198 ? -54.917 -40.632 0.528 1.00 67.81 198 GLY A N 1
ATOM 1615 C CA . GLY A 1 198 ? -56.334 -40.414 0.768 1.00 67.81 198 GLY A CA 1
ATOM 1616 C C . GLY A 1 198 ? -56.644 -40.328 2.262 1.00 67.81 198 GLY A C 1
ATOM 1617 O O . GLY A 1 198 ? -55.928 -40.849 3.120 1.00 67.81 198 GLY A O 1
ATOM 1618 N N . ARG A 1 199 ? -57.761 -39.682 2.618 1.00 63.69 199 ARG A N 1
ATOM 1619 C CA . ARG A 1 199 ? -58.293 -39.865 3.973 1.00 63.69 199 ARG A CA 1
ATOM 1620 C C . ARG A 1 199 ? -58.459 -41.368 4.183 1.00 63.69 199 ARG A C 1
ATOM 1622 O O . ARG A 1 199 ? -59.118 -41.978 3.336 1.00 63.69 199 ARG A O 1
ATOM 1629 N N . PRO A 1 200 ? -57.922 -41.957 5.270 1.00 59.25 200 PRO A N 1
ATOM 1630 C CA . PRO A 1 200 ? -58.310 -43.304 5.639 1.00 59.25 200 PRO A CA 1
ATOM 1631 C C . PRO A 1 200 ? -59.832 -43.298 5.644 1.00 59.25 200 PRO A C 1
ATOM 1633 O O . PRO A 1 200 ? -60.443 -42.499 6.363 1.00 59.25 200 PRO A O 1
ATOM 1636 N N . GLN A 1 201 ? -60.434 -44.081 4.743 1.00 59.19 201 GLN A N 1
ATOM 1637 C CA . GLN A 1 201 ? -61.876 -44.244 4.740 1.00 59.19 201 GLN A CA 1
ATOM 1638 C C . GLN A 1 201 ? -62.229 -44.604 6.170 1.00 59.19 201 GLN A C 1
ATOM 1640 O O . GLN A 1 201 ? -61.631 -45.524 6.728 1.00 59.19 201 GLN A O 1
ATOM 1645 N N . SER A 1 202 ? -63.098 -43.803 6.785 1.00 59.84 202 SER A N 1
ATOM 1646 C CA . SER A 1 202 ? -63.579 -44.056 8.130 1.00 59.84 202 SER A CA 1
ATOM 1647 C C . SER A 1 202 ? -64.105 -45.480 8.132 1.00 59.84 202 SER A C 1
ATOM 1649 O O . SER A 1 202 ? -65.177 -45.747 7.588 1.00 59.84 202 SER A O 1
ATOM 1651 N N . ILE A 1 203 ? -63.314 -46.404 8.671 1.00 57.44 203 ILE A N 1
ATOM 1652 C CA . ILE A 1 203 ? -63.759 -47.756 8.929 1.00 57.44 203 ILE A CA 1
ATOM 1653 C C . ILE A 1 203 ? -64.848 -47.552 9.974 1.00 57.44 203 ILE A C 1
ATOM 1655 O O . ILE A 1 203 ? -64.560 -47.287 11.140 1.00 57.44 203 ILE A O 1
ATOM 1659 N N . SER A 1 204 ? -66.106 -47.586 9.532 1.00 57.03 204 SER A N 1
ATOM 1660 C CA . SER A 1 204 ? -67.278 -47.721 10.389 1.00 57.03 204 SER A CA 1
ATOM 1661 C C . SER A 1 204 ? -67.227 -49.131 10.980 1.00 57.03 204 SER A C 1
ATOM 1663 O O . SER A 1 204 ? -67.933 -50.043 10.557 1.00 57.03 204 SER A O 1
ATOM 1665 N N . GLY A 1 205 ? -66.257 -49.341 11.862 1.00 50.22 205 GLY A N 1
ATOM 1666 C CA . GLY A 1 205 ? -65.976 -50.597 12.524 1.00 50.22 205 GLY A CA 1
ATOM 1667 C C . GLY A 1 205 ? -66.614 -50.552 13.893 1.00 50.22 205 GLY A C 1
ATOM 1668 O O . GLY A 1 205 ? -66.232 -49.738 14.729 1.00 50.22 205 GLY A O 1
ATOM 1669 N N . ASN A 1 206 ? -67.612 -51.410 14.068 1.00 60.59 206 ASN A N 1
ATOM 1670 C CA . ASN A 1 206 ? -68.324 -51.670 15.306 1.00 60.59 206 ASN A CA 1
ATOM 1671 C C . ASN A 1 206 ? -67.414 -51.631 16.536 1.00 60.59 206 ASN A C 1
ATOM 1673 O O . ASN A 1 206 ? -66.395 -52.317 16.590 1.00 60.59 206 ASN A O 1
ATOM 1677 N N . SER A 1 207 ? -67.859 -50.860 17.526 1.00 57.44 207 SER A N 1
ATOM 1678 C CA . SER A 1 207 ? -67.383 -50.885 18.903 1.00 57.44 207 SER A CA 1
ATOM 1679 C C . SER A 1 207 ? -67.396 -52.327 19.422 1.00 57.44 207 SER A C 1
ATOM 1681 O O . SER A 1 207 ? -68.480 -52.897 19.547 1.00 57.44 207 SER A O 1
ATOM 1683 N N . PRO A 1 208 ? -66.241 -52.940 19.732 1.00 56.91 208 PRO A N 1
ATOM 1684 C CA . PRO A 1 208 ? -66.214 -54.143 20.539 1.00 56.91 208 PRO A CA 1
ATOM 1685 C C . PRO A 1 208 ? -66.567 -53.747 21.969 1.00 56.91 208 PRO A C 1
ATOM 1687 O O . PRO A 1 208 ? -66.063 -52.754 22.499 1.00 56.91 208 PRO A O 1
ATOM 1690 N N . ASP A 1 209 ? -67.473 -54.516 22.551 1.00 61.84 209 ASP A N 1
ATOM 1691 C CA . ASP A 1 209 ? -67.993 -54.342 23.893 1.00 61.84 209 ASP A CA 1
ATOM 1692 C C . ASP A 1 209 ? -66.901 -54.102 24.939 1.00 61.84 209 ASP A C 1
ATOM 1694 O O . ASP A 1 209 ? -65.870 -54.777 25.001 1.00 61.84 209 ASP A O 1
ATOM 1698 N N . SER A 1 210 ? -67.195 -53.140 25.810 1.00 62.06 210 SER A N 1
ATOM 1699 C CA . SER A 1 210 ? -66.477 -52.865 27.046 1.00 62.06 210 SER A CA 1
ATOM 1700 C C . SER A 1 210 ? -66.273 -54.150 27.866 1.00 62.06 210 SER A C 1
ATOM 1702 O O . SER A 1 210 ? -67.270 -54.781 28.246 1.00 62.06 210 SER A O 1
ATOM 1704 N N . PRO A 1 211 ? -65.037 -54.530 28.233 1.00 60.34 211 PRO A N 1
ATOM 1705 C CA . PRO A 1 211 ? -64.844 -55.514 29.281 1.00 60.34 211 PRO A CA 1
ATOM 1706 C 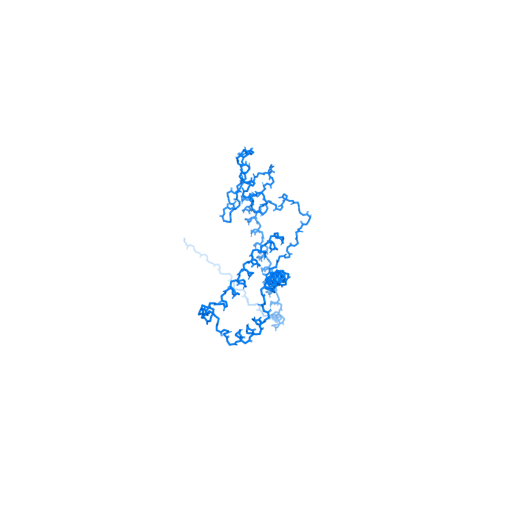C . PRO A 1 211 ? -65.310 -54.907 30.606 1.00 60.34 211 PRO A C 1
ATOM 1708 O O . PRO A 1 211 ? -64.837 -53.860 31.050 1.00 60.34 211 PRO A O 1
ATOM 1711 N N . LYS A 1 212 ? -66.303 -55.573 31.197 1.00 55.34 212 LYS A N 1
ATOM 1712 C CA . LYS A 1 212 ? -66.870 -55.267 32.507 1.00 55.34 212 LYS A CA 1
ATOM 1713 C C . LYS A 1 212 ? -65.768 -55.192 33.563 1.00 55.34 212 LYS A C 1
ATOM 1715 O O . LYS A 1 212 ? -64.876 -56.037 33.607 1.00 55.34 212 LYS A O 1
ATOM 1720 N N . SER A 1 213 ? -65.907 -54.193 34.427 1.00 65.31 213 SER A N 1
ATOM 1721 C CA . SER A 1 213 ? -65.234 -54.051 35.712 1.00 65.31 213 SER A CA 1
ATOM 1722 C C . SER A 1 213 ? -65.236 -55.369 36.487 1.00 65.31 213 SER A C 1
ATOM 1724 O O . SER A 1 213 ? -66.302 -55.903 36.801 1.00 65.31 213 SER A O 1
ATOM 1726 N N . VAL A 1 214 ? -64.047 -55.868 36.820 1.00 60.62 214 VAL A N 1
ATOM 1727 C CA . VAL A 1 214 ? -63.878 -56.871 37.871 1.00 60.62 214 VAL A CA 1
ATOM 1728 C C . VAL A 1 214 ? -63.271 -56.157 39.069 1.00 60.62 214 VAL A C 1
ATOM 1730 O O . VAL A 1 214 ? -62.073 -55.887 39.115 1.00 60.62 214 VAL A O 1
ATOM 1733 N N . ASP A 1 215 ? -64.150 -55.825 40.010 1.00 63.84 215 ASP A N 1
ATOM 1734 C CA . ASP A 1 215 ? -63.814 -55.573 41.404 1.00 63.84 215 ASP A CA 1
ATOM 1735 C C . ASP A 1 215 ? -63.235 -56.849 42.029 1.00 63.84 215 ASP A C 1
ATOM 1737 O O . ASP A 1 215 ? -63.855 -57.908 41.943 1.00 63.84 215 ASP A O 1
ATOM 1741 N N . SER A 1 216 ? -62.079 -56.747 42.690 1.00 58.59 216 SER A N 1
ATOM 1742 C CA . SER A 1 216 ? -61.685 -57.601 43.826 1.00 58.59 216 SER A CA 1
ATOM 1743 C C . SER A 1 216 ? -60.381 -57.032 44.412 1.00 58.59 216 SER A C 1
ATOM 1745 O O . SER A 1 216 ? -59.341 -57.083 43.769 1.00 58.59 216 SER A O 1
ATOM 1747 N N . ALA A 1 217 ? -60.377 -56.280 45.515 1.00 55.00 217 ALA A N 1
ATOM 1748 C CA . ALA A 1 217 ? -60.518 -56.737 46.901 1.00 55.00 217 ALA A CA 1
ATOM 1749 C C . ALA A 1 217 ? -59.539 -57.867 47.291 1.00 55.00 217 ALA A C 1
ATOM 1751 O O . ALA A 1 217 ? -59.833 -59.031 47.038 1.00 55.00 217 ALA A O 1
ATOM 1752 N N . ALA A 1 218 ? -58.427 -57.511 47.953 1.00 54.06 218 ALA A N 1
ATOM 1753 C CA . ALA A 1 218 ? -57.721 -58.264 49.014 1.00 54.06 218 ALA A CA 1
ATOM 1754 C C . ALA A 1 218 ? -56.439 -57.486 49.404 1.00 54.06 218 ALA A C 1
ATOM 1756 O O . ALA A 1 218 ? -55.653 -57.149 48.529 1.00 54.06 218 ALA A O 1
ATOM 1757 N N . LYS A 1 219 ? -56.296 -57.003 50.653 1.00 51.72 219 LYS A N 1
ATOM 1758 C CA . LYS A 1 219 ? -55.510 -57.647 51.741 1.00 51.72 219 LYS A CA 1
ATOM 1759 C C . LYS A 1 219 ? -54.093 -58.011 51.262 1.00 51.72 219 LYS A C 1
ATOM 1761 O O . LYS A 1 219 ? -53.966 -58.886 50.417 1.00 51.72 219 LYS A O 1
ATOM 1766 N N . VAL A 1 220 ? -53.014 -57.406 51.759 1.00 54.03 220 VAL A N 1
ATOM 1767 C CA . VAL A 1 220 ? -52.545 -57.305 53.160 1.00 54.03 220 VAL A CA 1
ATOM 1768 C C . VAL A 1 220 ? -51.643 -56.084 53.316 1.00 54.03 220 VAL A C 1
ATOM 1770 O O . VAL A 1 220 ? -50.888 -55.807 52.360 1.00 54.03 220 VAL A O 1
#

Solvent-accessible surface area (backbone atoms only — not comparable to full-atom values): 13178 Å² total; per-residue (Å²): 131,63,69,64,57,63,57,59,59,41,52,64,56,21,51,52,53,29,53,49,54,53,50,56,57,68,45,70,84,45,95,72,62,69,65,60,61,70,74,39,94,54,47,72,66,49,51,65,49,49,56,59,52,54,77,65,58,44,87,78,44,47,61,55,52,38,53,48,48,28,53,50,42,41,48,53,50,52,48,42,57,67,62,48,45,65,74,75,43,92,80,74,74,72,77,66,85,85,60,54,68,64,68,53,31,38,76,35,78,72,41,78,58,28,63,33,65,65,52,18,49,40,30,50,75,72,66,55,43,96,72,47,56,53,67,61,46,94,96,48,57,79,70,43,67,57,40,68,94,75,74,35,50,24,38,51,67,60,53,52,50,50,49,55,51,54,48,50,52,52,49,53,50,53,51,50,54,53,50,46,54,53,53,52,52,52,52,53,53,50,50,52,50,48,62,75,68,43,75,74,73,79,76,88,63,79,83,76,79,80,83,75,86,79,88,77,92,78,90,134